Protein AF-A0A7J2H6C4-F1 (afdb_monomer_lite)

Structure (mmCIF, N/CA/C/O backbone):
data_AF-A0A7J2H6C4-F1
#
_entry.id   AF-A0A7J2H6C4-F1
#
loop_
_atom_site.group_PDB
_atom_site.id
_atom_site.type_symbol
_atom_site.label_atom_id
_atom_site.label_alt_id
_atom_site.label_comp_id
_atom_site.label_asym_id
_atom_site.label_entity_id
_atom_site.label_seq_id
_atom_site.pdbx_PDB_ins_code
_atom_site.Cartn_x
_atom_site.Cartn_y
_atom_site.Cartn_z
_atom_site.occupancy
_atom_site.B_iso_or_equiv
_atom_site.auth_seq_id
_atom_site.auth_comp_id
_atom_site.auth_asym_id
_atom_site.auth_atom_id
_atom_site.pdbx_PDB_model_num
ATOM 1 N N . MET A 1 1 ? 4.347 10.580 15.727 1.00 59.50 1 MET A N 1
ATOM 2 C CA . MET A 1 1 ? 4.873 9.201 15.824 1.00 59.50 1 MET A CA 1
ATOM 3 C C . MET A 1 1 ? 3.823 8.395 16.563 1.00 59.50 1 MET A C 1
ATOM 5 O O . MET A 1 1 ? 3.440 8.816 17.647 1.00 59.50 1 MET A O 1
ATOM 9 N N . HIS A 1 2 ? 3.269 7.371 15.923 1.00 69.50 2 HIS A N 1
ATOM 10 C CA . HIS A 1 2 ? 2.074 6.661 16.397 1.00 69.50 2 HIS A CA 1
ATOM 11 C C . HIS A 1 2 ? 2.423 5.278 16.965 1.00 69.50 2 HIS A C 1
ATOM 13 O O . HIS A 1 2 ? 1.803 4.856 17.931 1.00 69.50 2 HIS A O 1
ATOM 19 N N . ASP A 1 3 ? 3.459 4.618 16.439 1.00 81.50 3 ASP A N 1
ATOM 20 C CA . ASP A 1 3 ? 3.854 3.285 16.897 1.00 81.50 3 ASP A CA 1
ATOM 21 C C . ASP A 1 3 ? 4.639 3.340 18.202 1.00 81.50 3 ASP A C 1
ATOM 23 O O . ASP A 1 3 ? 5.552 4.158 18.372 1.00 81.50 3 ASP A O 1
ATOM 27 N N . ARG A 1 4 ? 4.303 2.419 19.099 1.00 84.50 4 ARG A N 1
ATOM 28 C CA . ARG A 1 4 ? 4.980 2.216 20.375 1.00 84.50 4 ARG A CA 1
ATOM 29 C C . ARG A 1 4 ? 5.605 0.831 20.384 1.00 84.50 4 ARG A C 1
ATOM 31 O O . ARG A 1 4 ? 5.025 -0.129 19.880 1.00 84.50 4 ARG A O 1
ATOM 38 N N . TRP A 1 5 ? 6.790 0.718 20.965 1.00 90.00 5 TRP A N 1
ATOM 39 C CA . TRP A 1 5 ? 7.467 -0.559 21.144 1.00 90.00 5 TRP A CA 1
ATOM 40 C C . TRP A 1 5 ? 7.672 -0.862 22.625 1.00 90.00 5 TRP A C 1
ATOM 42 O O . TRP A 1 5 ? 7.922 0.040 23.427 1.00 90.00 5 TRP A O 1
ATOM 52 N N . ILE A 1 6 ? 7.585 -2.145 22.972 1.00 89.62 6 ILE A N 1
ATOM 53 C CA . ILE A 1 6 ? 7.792 -2.674 24.320 1.00 89.62 6 ILE A CA 1
ATOM 54 C C . ILE A 1 6 ? 8.813 -3.807 24.230 1.00 89.62 6 ILE A C 1
ATOM 56 O O . ILE A 1 6 ? 8.619 -4.803 23.534 1.00 89.62 6 ILE A O 1
ATOM 60 N N . CYS A 1 7 ? 9.927 -3.675 24.944 1.00 93.12 7 CYS A N 1
ATOM 61 C CA . CYS A 1 7 ? 10.904 -4.744 25.061 1.00 93.12 7 CYS A CA 1
ATOM 62 C C . CYS A 1 7 ? 10.409 -5.788 26.061 1.00 93.12 7 CYS A C 1
ATOM 64 O O . CYS A 1 7 ? 10.346 -5.526 27.263 1.00 93.12 7 CYS A O 1
ATOM 66 N N . ARG A 1 8 ? 10.144 -7.006 25.584 1.00 93.31 8 ARG A N 1
ATOM 67 C CA . ARG A 1 8 ? 9.718 -8.121 26.441 1.00 93.31 8 ARG A CA 1
ATOM 68 C C . ARG A 1 8 ? 10.823 -8.604 27.387 1.00 93.31 8 ARG A C 1
ATOM 70 O O . ARG A 1 8 ? 10.520 -9.220 28.399 1.00 93.31 8 ARG A O 1
ATOM 77 N N . SER A 1 9 ? 12.091 -8.314 27.086 1.00 93.50 9 SER A N 1
ATOM 78 C CA . SER A 1 9 ? 13.234 -8.753 27.899 1.00 93.50 9 SER A CA 1
ATOM 79 C C . SER A 1 9 ? 13.500 -7.874 29.123 1.00 93.50 9 SER A C 1
ATOM 81 O O . SER A 1 9 ? 13.908 -8.389 30.156 1.00 93.50 9 SER A O 1
ATOM 83 N N . CYS A 1 10 ? 13.319 -6.553 29.020 1.00 93.94 10 CYS A N 1
ATOM 84 C CA . CYS A 1 10 ? 13.672 -5.622 30.104 1.00 93.94 10 CYS A CA 1
ATOM 85 C C . CYS A 1 10 ? 12.574 -4.609 30.458 1.00 93.94 10 CYS A C 1
ATOM 87 O O . CYS A 1 10 ? 12.809 -3.725 31.283 1.00 93.94 10 CYS A O 1
ATOM 89 N N . GLY A 1 11 ? 11.409 -4.691 29.809 1.00 91.56 11 GLY A N 1
ATOM 90 C CA . GLY A 1 11 ? 10.269 -3.802 30.038 1.00 91.56 11 GLY A CA 1
ATOM 91 C C . GLY A 1 11 ? 10.459 -2.370 29.535 1.00 91.56 11 GLY A C 1
ATOM 92 O O . GLY A 1 11 ? 9.622 -1.518 29.814 1.00 91.56 11 GLY A O 1
ATOM 93 N N . ALA A 1 12 ? 11.551 -2.066 28.821 1.00 91.94 12 ALA A N 1
ATOM 94 C CA . ALA A 1 12 ? 11.747 -0.743 28.233 1.00 91.94 12 ALA A CA 1
ATOM 95 C C . ALA A 1 12 ? 10.668 -0.442 27.189 1.00 91.94 12 ALA A C 1
ATOM 97 O O . ALA A 1 12 ? 10.285 -1.324 26.421 1.00 91.94 12 ALA A O 1
ATOM 98 N N . VAL A 1 13 ? 10.235 0.814 27.141 1.00 89.31 13 VAL A N 1
ATOM 99 C CA . VAL A 1 13 ? 9.196 1.291 26.230 1.00 89.31 13 VAL A CA 1
ATOM 100 C C . VAL A 1 13 ? 9.712 2.515 25.489 1.00 89.31 13 VAL A C 1
ATOM 102 O O . VAL A 1 13 ? 10.410 3.346 26.073 1.00 89.31 13 VAL A O 1
ATOM 105 N N . GLY A 1 14 ? 9.342 2.654 24.223 1.00 86.75 14 GLY A N 1
ATOM 106 C CA . GLY A 1 14 ? 9.614 3.860 23.455 1.00 86.75 14 GLY A CA 1
ATOM 107 C C . GLY A 1 14 ? 8.686 4.009 22.260 1.00 86.75 14 GLY A C 1
ATOM 108 O O . GLY A 1 14 ? 7.760 3.223 22.066 1.00 86.75 14 GLY A O 1
ATOM 109 N N . TRP A 1 15 ? 8.947 5.042 21.466 1.00 84.88 15 TRP A N 1
ATOM 110 C CA . TRP A 1 15 ? 8.179 5.363 20.266 1.00 84.88 15 TRP A CA 1
ATOM 111 C C . TRP A 1 15 ? 8.993 5.066 19.007 1.00 84.88 15 TRP A C 1
ATOM 113 O O . TRP A 1 15 ? 10.223 5.157 19.020 1.00 84.88 15 TRP A O 1
ATOM 123 N N . GLY A 1 16 ? 8.294 4.729 17.926 1.00 82.88 16 GLY A N 1
ATOM 124 C CA . GLY A 1 16 ? 8.872 4.461 16.614 1.00 82.88 16 GLY A CA 1
ATOM 125 C C . GLY A 1 16 ? 9.156 2.983 16.365 1.00 82.88 16 GLY A C 1
ATOM 126 O O . GLY A 1 16 ? 8.634 2.098 17.040 1.00 82.88 16 GLY A O 1
ATOM 127 N N . VAL A 1 17 ? 9.990 2.719 15.363 1.00 82.81 17 VAL A N 1
ATOM 128 C CA . VAL A 1 17 ? 10.337 1.363 14.932 1.00 82.81 17 VAL A CA 1
ATOM 129 C C . VAL A 1 17 ? 11.764 1.055 15.366 1.00 82.81 17 VAL A C 1
ATOM 131 O O . VAL A 1 17 ? 12.690 1.788 15.028 1.00 82.81 17 VAL A O 1
ATOM 134 N N . VAL A 1 18 ? 11.936 -0.037 16.111 1.00 87.88 18 VAL A N 1
ATOM 135 C CA . VAL A 1 18 ? 13.246 -0.564 16.512 1.00 87.88 18 VAL A CA 1
ATOM 136 C C . VAL A 1 18 ? 13.311 -2.064 16.236 1.00 87.88 18 VAL A C 1
ATOM 138 O O . VAL A 1 18 ? 12.321 -2.779 16.430 1.00 87.88 18 VAL A O 1
ATOM 141 N N . ASP A 1 19 ? 14.473 -2.539 15.790 1.00 89.38 19 ASP A N 1
ATOM 142 C CA . ASP A 1 19 ? 14.728 -3.971 15.571 1.00 89.38 19 ASP A CA 1
ATOM 143 C C . ASP A 1 19 ? 15.294 -4.651 16.823 1.00 89.38 19 ASP A C 1
ATOM 145 O O . ASP A 1 19 ? 15.078 -5.838 17.048 1.00 89.38 19 ASP A O 1
ATOM 149 N N . LYS A 1 20 ? 15.991 -3.885 17.672 1.00 93.56 20 LYS A N 1
ATOM 150 C CA . LYS A 1 20 ? 16.503 -4.327 18.973 1.00 93.56 20 LYS A CA 1
ATOM 151 C C . LYS A 1 20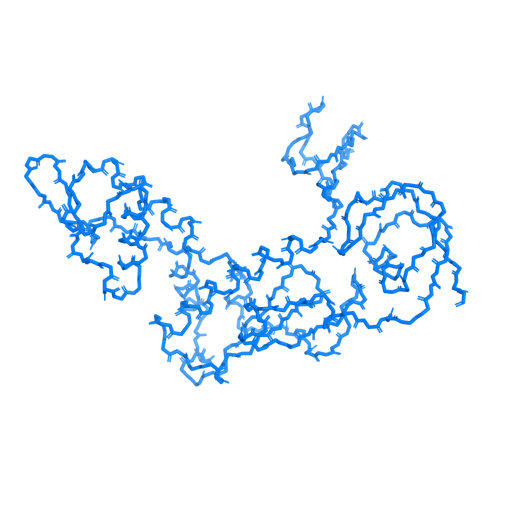 ? 16.242 -3.264 20.025 1.00 93.56 20 LYS A C 1
ATOM 153 O O . LYS A 1 20 ? 16.203 -2.074 19.721 1.00 93.56 20 LYS A O 1
ATOM 158 N N . CYS A 1 21 ? 16.104 -3.690 21.275 1.00 93.75 21 CYS A N 1
ATOM 159 C CA . CYS A 1 21 ? 15.898 -2.791 22.401 1.00 93.75 21 CYS A CA 1
ATOM 160 C C . CYS A 1 21 ? 17.119 -1.872 22.582 1.00 93.75 21 CYS A C 1
ATOM 162 O O . CYS A 1 21 ? 18.196 -2.382 22.900 1.00 93.75 21 CYS A O 1
ATOM 164 N N . PRO A 1 22 ? 16.974 -0.537 22.493 1.00 93.94 22 PRO A N 1
ATOM 165 C CA . PRO A 1 22 ? 18.089 0.393 22.695 1.00 93.94 22 PRO A CA 1
ATOM 166 C C . PRO A 1 22 ? 18.703 0.330 24.102 1.00 93.94 22 PRO A C 1
ATOM 168 O O . PRO A 1 22 ? 19.841 0.742 24.295 1.00 93.94 22 PRO A O 1
ATOM 171 N N . LYS A 1 23 ? 17.955 -0.182 25.091 1.00 94.69 23 LYS A N 1
ATOM 172 C CA . LYS A 1 23 ? 18.400 -0.286 26.489 1.00 94.69 23 LYS A CA 1
ATOM 173 C C . LYS A 1 23 ? 19.201 -1.559 26.777 1.00 94.69 23 LYS A C 1
ATOM 175 O O . LYS A 1 23 ? 20.160 -1.499 27.534 1.00 94.69 23 LYS A O 1
ATOM 180 N N . CYS A 1 24 ? 18.783 -2.712 26.248 1.00 95.06 24 CYS A N 1
ATOM 181 C CA . CYS A 1 24 ? 19.363 -4.011 26.627 1.00 95.06 24 CYS A CA 1
ATOM 182 C C . CYS A 1 24 ? 19.810 -4.887 25.448 1.00 95.06 24 CYS A C 1
ATOM 184 O O . CYS A 1 24 ? 20.255 -6.007 25.670 1.00 95.06 24 CYS A O 1
ATOM 186 N N . GLY A 1 25 ? 19.633 -4.437 24.203 1.00 94.00 25 GLY A N 1
ATOM 187 C CA . GLY A 1 25 ? 19.988 -5.194 22.998 1.00 94.00 25 GLY A CA 1
ATOM 188 C C . GLY A 1 25 ? 19.085 -6.392 22.678 1.00 94.00 25 GLY A C 1
ATOM 189 O O . GLY A 1 25 ? 19.333 -7.080 21.693 1.00 94.00 25 GLY A O 1
ATOM 190 N N . GLY A 1 26 ? 18.042 -6.644 23.477 1.00 92.25 26 GLY A N 1
ATOM 191 C CA . GLY A 1 26 ? 17.113 -7.757 23.266 1.00 92.25 26 GLY A CA 1
ATOM 192 C C . GLY A 1 26 ? 16.301 -7.612 21.976 1.00 92.25 26 GLY A C 1
ATOM 193 O O . GLY A 1 26 ? 15.891 -6.508 21.620 1.00 92.25 26 GLY A O 1
ATOM 194 N N . GLU A 1 27 ? 16.051 -8.733 21.302 1.00 93.56 27 GLU A N 1
ATOM 195 C CA . GLU A 1 27 ? 15.367 -8.793 19.996 1.00 93.56 27 GLU A CA 1
ATOM 196 C C . GLU A 1 27 ? 13.850 -9.013 20.121 1.00 93.56 27 GLU A C 1
ATOM 198 O O . GLU A 1 27 ? 13.102 -8.816 19.168 1.00 93.56 27 GLU A O 1
ATOM 203 N N . SER A 1 28 ? 13.369 -9.386 21.313 1.00 93.25 28 SER A N 1
ATOM 204 C CA . SER A 1 28 ? 11.939 -9.575 21.576 1.00 93.25 28 SER A CA 1
ATOM 205 C C . SER A 1 28 ? 11.254 -8.226 21.813 1.00 93.25 28 SER A C 1
ATOM 207 O O . SER A 1 28 ? 11.156 -7.736 22.946 1.00 93.25 28 SER A O 1
ATOM 209 N N . ILE A 1 29 ? 10.835 -7.604 20.710 1.00 91.94 29 ILE A N 1
ATOM 210 C CA . ILE A 1 29 ? 10.119 -6.329 20.676 1.00 91.94 29 ILE A CA 1
ATOM 211 C C . ILE A 1 29 ? 8.655 -6.569 20.309 1.00 91.94 29 ILE A C 1
ATOM 213 O O . ILE A 1 29 ? 8.335 -6.984 19.197 1.00 91.94 29 ILE A O 1
ATOM 217 N N . GLU A 1 30 ? 7.759 -6.260 21.238 1.00 88.31 30 GLU A N 1
ATOM 218 C CA . GLU A 1 30 ? 6.339 -6.094 20.948 1.00 88.31 30 GLU A CA 1
ATOM 219 C C . GLU A 1 30 ? 6.090 -4.702 20.361 1.00 88.31 30 GLU A C 1
ATOM 221 O O . GLU A 1 30 ? 6.707 -3.725 20.788 1.00 88.31 30 GLU A O 1
ATOM 226 N N . ARG A 1 31 ? 5.193 -4.612 19.374 1.00 85.25 31 ARG A N 1
ATOM 227 C CA . ARG A 1 31 ? 4.823 -3.359 18.710 1.00 85.25 31 ARG A CA 1
ATOM 228 C C . ARG A 1 31 ? 3.321 -3.135 18.827 1.00 85.25 31 ARG A C 1
ATOM 230 O O . ARG A 1 31 ? 2.538 -3.962 18.365 1.00 85.25 31 ARG A O 1
ATOM 237 N N . GLU A 1 32 ? 2.942 -1.995 19.382 1.00 82.56 32 GLU A N 1
ATOM 238 C CA . GLU A 1 32 ? 1.585 -1.462 19.313 1.00 82.56 32 GLU A CA 1
ATOM 239 C C . GLU A 1 32 ? 1.520 -0.536 18.098 1.00 82.56 32 GLU A C 1
ATOM 241 O O . GLU A 1 32 ? 2.180 0.508 18.060 1.00 82.56 32 GLU A O 1
ATOM 246 N N . VAL A 1 33 ? 0.771 -0.958 17.078 1.00 83.31 33 VAL A N 1
ATOM 247 C CA . VAL A 1 33 ? 0.676 -0.242 15.803 1.00 83.31 33 VAL A CA 1
ATOM 248 C C . VAL A 1 33 ? -0.611 0.561 15.765 1.00 83.31 33 VAL A C 1
ATOM 250 O O . VAL A 1 33 ? -1.709 0.019 15.909 1.00 83.31 33 VAL A O 1
ATOM 253 N N . TRP A 1 34 ? -0.462 1.850 15.501 1.00 88.94 34 TRP A N 1
ATOM 254 C CA . TRP A 1 34 ? -1.562 2.801 15.434 1.00 88.94 34 TRP A CA 1
ATOM 255 C C . TRP A 1 34 ? -1.594 3.430 14.050 1.00 88.94 34 TRP A C 1
ATOM 257 O O . TRP A 1 34 ? -0.557 3.780 13.500 1.00 88.94 34 TRP A O 1
ATOM 267 N N . VAL A 1 35 ? -2.778 3.546 13.457 1.00 89.31 35 VAL A N 1
ATOM 268 C CA . VAL A 1 35 ? -2.931 4.128 12.121 1.00 89.31 35 VAL A CA 1
ATOM 269 C C . VAL A 1 35 ? -3.370 5.567 12.279 1.00 89.31 35 VAL A C 1
ATOM 271 O O . VAL A 1 35 ? -4.325 5.819 13.007 1.00 89.31 35 VAL A O 1
ATOM 274 N N . CYS A 1 36 ? -2.708 6.492 11.592 1.00 90.56 36 CYS A N 1
ATOM 275 C CA . CYS A 1 36 ? -3.198 7.854 11.409 1.00 90.56 36 CYS A CA 1
ATOM 276 C C . CYS A 1 36 ? -3.434 8.160 9.927 1.00 90.56 36 CYS A C 1
ATOM 278 O O . CYS A 1 36 ? -3.044 7.390 9.046 1.00 90.56 36 CYS A O 1
ATOM 280 N N . GLU A 1 37 ? -4.039 9.310 9.654 1.00 88.75 37 GLU A N 1
ATOM 281 C CA . GLU A 1 37 ? -4.296 9.801 8.301 1.00 88.75 37 GLU A CA 1
ATOM 282 C C . GLU A 1 37 ? -3.034 9.810 7.422 1.00 88.75 37 GLU A C 1
ATOM 284 O O . GLU A 1 37 ? -3.062 9.347 6.285 1.00 88.75 37 GLU A O 1
ATOM 289 N N . THR A 1 38 ? -1.884 10.226 7.965 1.00 89.06 38 THR A N 1
ATOM 290 C CA . THR A 1 38 ? -0.612 10.205 7.227 1.00 89.06 38 THR A CA 1
ATOM 291 C C . THR A 1 38 ? -0.234 8.794 6.769 1.00 89.06 38 THR A C 1
ATOM 293 O O . THR A 1 38 ? 0.226 8.623 5.645 1.00 89.06 38 THR A O 1
ATOM 296 N N . CYS A 1 39 ? -0.450 7.768 7.600 1.00 89.88 39 CYS A N 1
ATOM 297 C CA . CYS A 1 39 ? -0.181 6.377 7.222 1.00 89.88 39 CYS A CA 1
ATOM 298 C C . CYS A 1 39 ? -1.087 5.920 6.077 1.00 89.88 39 CYS A C 1
ATOM 300 O O . CYS A 1 39 ? -0.633 5.232 5.165 1.00 89.88 39 CYS A O 1
ATOM 302 N N . ILE A 1 40 ? -2.367 6.299 6.134 1.00 91.94 40 ILE A N 1
ATOM 303 C CA . ILE A 1 40 ? -3.350 5.965 5.101 1.00 91.94 40 ILE A CA 1
ATOM 304 C C . ILE A 1 40 ? -2.970 6.639 3.785 1.00 91.94 40 ILE A C 1
ATOM 306 O O . ILE A 1 40 ? -2.993 5.977 2.752 1.00 91.94 40 ILE A O 1
ATOM 310 N N . ASN A 1 41 ? -2.535 7.900 3.828 1.00 90.94 41 ASN A N 1
ATOM 311 C CA . ASN A 1 41 ? -2.070 8.627 2.648 1.00 90.94 41 ASN A CA 1
ATOM 312 C C . ASN A 1 41 ? -0.816 7.989 2.037 1.00 90.94 41 ASN A C 1
ATOM 314 O O . ASN A 1 41 ? -0.769 7.800 0.830 1.00 90.94 41 ASN A O 1
ATOM 318 N N . VAL A 1 42 ? 0.147 7.540 2.849 1.00 92.00 42 VAL A N 1
ATOM 319 C CA . VAL A 1 42 ? 1.307 6.791 2.331 1.00 92.00 42 VAL A CA 1
ATOM 320 C C . VAL A 1 42 ? 0.870 5.493 1.640 1.00 92.00 42 VAL A C 1
ATOM 322 O O . VAL A 1 42 ? 1.330 5.196 0.542 1.00 92.00 42 VAL A O 1
ATOM 325 N N . ALA A 1 43 ? -0.047 4.723 2.238 1.00 94.00 43 ALA A N 1
ATOM 326 C CA . ALA A 1 43 ? -0.556 3.497 1.617 1.00 94.00 43 ALA A CA 1
ATOM 327 C C . ALA A 1 43 ? -1.361 3.772 0.333 1.00 94.00 43 ALA A C 1
ATOM 329 O O . ALA A 1 43 ? -1.327 2.982 -0.611 1.00 94.00 43 ALA A O 1
ATOM 330 N N . ARG A 1 44 ? -2.080 4.894 0.291 1.00 94.81 44 ARG A N 1
ATOM 331 C CA . ARG A 1 44 ? -2.825 5.370 -0.877 1.00 94.81 44 ARG A CA 1
ATOM 332 C C . ARG A 1 44 ? -1.876 5.745 -2.011 1.00 94.81 44 ARG A C 1
ATOM 334 O O . ARG A 1 44 ? -2.102 5.320 -3.135 1.00 94.81 44 ARG A O 1
ATOM 341 N N . ASP A 1 45 ? -0.791 6.454 -1.714 1.00 93.88 45 ASP A N 1
ATOM 342 C CA . ASP A 1 45 ? 0.210 6.839 -2.712 1.00 93.88 45 ASP A CA 1
ATOM 343 C C . ASP A 1 45 ? 0.912 5.600 -3.304 1.00 93.88 45 ASP A C 1
ATOM 345 O O . ASP A 1 45 ? 1.118 5.522 -4.513 1.00 93.88 45 ASP A O 1
ATOM 349 N N . GLU A 1 46 ? 1.204 4.578 -2.491 1.00 95.75 46 GLU A N 1
ATOM 350 C CA . GLU A 1 46 ? 1.690 3.278 -2.991 1.00 95.75 46 GLU A CA 1
ATOM 351 C C . GLU A 1 46 ? 0.646 2.542 -3.846 1.00 95.75 46 GLU A C 1
ATOM 353 O O . GLU A 1 46 ? 0.989 1.889 -4.832 1.00 95.75 46 GLU A O 1
ATOM 358 N N . THR A 1 47 ? -0.639 2.683 -3.513 1.00 97.00 47 THR A N 1
ATOM 359 C CA . THR A 1 47 ? -1.737 2.125 -4.315 1.00 97.00 47 THR A CA 1
ATOM 360 C C . THR A 1 47 ? -1.828 2.817 -5.674 1.00 97.00 47 THR A C 1
ATOM 362 O O . THR A 1 47 ? -1.962 2.135 -6.6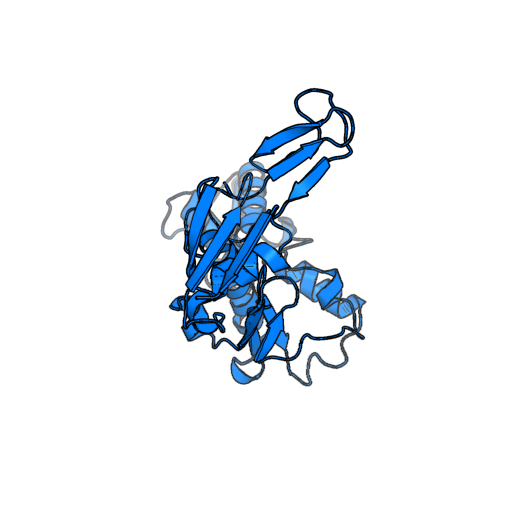83 1.00 97.00 47 THR A O 1
ATOM 365 N N . LEU A 1 48 ? -1.688 4.145 -5.728 1.00 95.81 48 LEU A N 1
ATOM 366 C CA . LEU A 1 48 ? -1.663 4.905 -6.982 1.00 95.81 48 LEU A CA 1
ATOM 367 C C . LEU A 1 48 ? -0.492 4.485 -7.881 1.00 95.81 48 LEU A C 1
ATOM 369 O O . LEU A 1 48 ? -0.690 4.304 -9.079 1.00 95.81 48 LEU A O 1
ATOM 373 N N . LYS A 1 49 ? 0.699 4.238 -7.316 1.00 95.62 49 LYS A N 1
ATOM 374 C CA . LYS A 1 49 ? 1.827 3.677 -8.084 1.00 95.62 49 LYS A CA 1
ATOM 375 C C . LYS A 1 49 ? 1.491 2.314 -8.678 1.00 95.62 49 LYS A C 1
ATOM 377 O O . LYS A 1 49 ? 1.791 2.069 -9.839 1.00 95.62 49 LYS A O 1
ATOM 382 N N . LEU A 1 50 ? 0.881 1.422 -7.893 1.00 97.88 50 LEU A N 1
ATOM 383 C CA . LEU A 1 50 ? 0.471 0.109 -8.389 1.00 97.88 50 LEU A CA 1
ATOM 384 C C . LEU A 1 50 ? -0.538 0.235 -9.538 1.00 97.88 50 LEU A C 1
ATOM 386 O O . LEU A 1 50 ? -0.389 -0.450 -10.545 1.00 97.88 50 LEU A O 1
ATOM 390 N N . LEU A 1 51 ? -1.538 1.105 -9.399 1.00 97.06 51 LEU A N 1
ATOM 391 C CA . LEU A 1 51 ? -2.546 1.332 -10.437 1.00 97.06 51 LEU A CA 1
ATOM 392 C C . LEU A 1 51 ? -1.914 1.871 -11.725 1.00 97.06 51 LEU A C 1
ATOM 394 O O . LEU A 1 51 ? -2.239 1.382 -12.799 1.00 97.06 51 LEU A O 1
ATOM 398 N N . ASP A 1 52 ? -0.933 2.769 -11.611 1.00 95.75 52 ASP A N 1
ATOM 399 C CA . ASP A 1 52 ? -0.159 3.268 -12.750 1.00 95.75 52 ASP A CA 1
ATOM 400 C C . ASP A 1 52 ? 0.589 2.146 -13.497 1.00 95.75 52 ASP A C 1
ATOM 402 O O . ASP A 1 52 ? 0.618 2.155 -14.725 1.00 95.75 52 ASP A O 1
ATOM 406 N N . PHE A 1 53 ? 1.144 1.145 -12.795 1.00 97.69 53 PHE A N 1
ATOM 407 C CA . PHE A 1 53 ? 1.690 -0.056 -13.446 1.00 97.69 53 PHE A CA 1
ATOM 408 C C . PHE A 1 53 ? 0.599 -0.866 -14.156 1.00 97.69 53 PHE A C 1
ATOM 410 O O . PHE A 1 53 ? 0.764 -1.228 -15.320 1.00 97.69 53 PHE A O 1
ATOM 417 N N . LEU A 1 54 ? -0.496 -1.179 -13.457 1.00 97.00 54 LEU A N 1
ATOM 418 C CA . LEU A 1 54 ? -1.581 -2.018 -13.979 1.00 97.00 54 LEU A CA 1
ATOM 419 C C . LEU A 1 54 ? -2.218 -1.418 -15.241 1.00 97.00 54 LEU A C 1
ATOM 421 O O . LEU A 1 54 ? -2.473 -2.145 -16.197 1.00 97.00 54 LEU A O 1
ATOM 425 N N . GLU A 1 55 ? -2.394 -0.101 -15.275 1.00 95.19 55 GLU A N 1
ATOM 426 C CA . GLU A 1 55 ? -2.964 0.603 -16.421 1.00 95.19 55 GLU A CA 1
ATOM 427 C C . GLU A 1 55 ? -1.946 0.777 -17.559 1.00 95.19 55 GLU A C 1
ATOM 429 O O . GLU A 1 55 ? -2.186 0.333 -18.681 1.00 95.19 55 GLU A O 1
ATOM 434 N N . HIS A 1 56 ? -0.779 1.373 -17.296 1.00 94.81 56 HIS A N 1
ATOM 435 C CA . HIS A 1 56 ? 0.130 1.793 -18.371 1.00 94.81 56 HIS A CA 1
ATOM 436 C C . HIS A 1 56 ? 1.084 0.700 -18.859 1.00 94.81 56 HIS A C 1
ATOM 438 O O . HIS A 1 56 ? 1.482 0.720 -20.026 1.00 94.81 56 HIS A O 1
ATOM 444 N N . ASP A 1 57 ? 1.459 -0.242 -17.990 1.00 96.69 57 ASP A N 1
ATOM 445 C CA . ASP A 1 57 ? 2.423 -1.291 -18.333 1.00 96.69 57 ASP A CA 1
ATOM 446 C C . ASP A 1 57 ? 1.714 -2.610 -18.680 1.00 96.69 57 ASP A C 1
ATOM 448 O O . ASP A 1 57 ? 2.159 -3.323 -19.582 1.00 96.69 57 ASP A O 1
ATOM 452 N N . PHE A 1 58 ? 0.601 -2.922 -18.004 1.00 96.00 58 PHE A N 1
ATOM 453 C CA . PHE A 1 58 ? -0.184 -4.139 -18.254 1.00 96.00 58 PHE A CA 1
ATOM 454 C C . PHE A 1 58 ? -1.425 -3.914 -19.128 1.00 96.00 58 PHE A C 1
ATOM 456 O O . PHE A 1 58 ? -1.985 -4.892 -19.622 1.00 96.00 58 PHE A O 1
ATOM 463 N N . GLY A 1 59 ? -1.823 -2.661 -19.374 1.00 95.12 59 GLY A N 1
ATOM 464 C CA . GLY A 1 59 ? -2.931 -2.332 -20.272 1.00 95.12 59 GLY A CA 1
ATOM 465 C C . GLY A 1 59 ? -4.314 -2.680 -19.721 1.00 95.12 59 GLY A C 1
ATOM 466 O O . GLY A 1 59 ? -5.240 -2.829 -20.515 1.00 95.12 59 GLY A O 1
ATOM 467 N N . LEU A 1 60 ? -4.449 -2.842 -18.401 1.00 95.62 60 LEU A N 1
ATOM 468 C CA . LEU A 1 60 ? -5.730 -3.126 -17.753 1.00 95.62 60 LEU A CA 1
ATOM 469 C C . LEU A 1 60 ? -6.583 -1.862 -17.716 1.00 95.62 60 LEU A C 1
ATOM 471 O O . LEU A 1 60 ? -6.086 -0.779 -17.393 1.00 95.62 60 LEU A O 1
ATOM 475 N N . SER A 1 61 ? -7.869 -1.991 -18.023 1.00 94.38 61 SER A N 1
ATOM 476 C CA . SER A 1 61 ? -8.772 -0.848 -18.002 1.00 94.38 61 SER A CA 1
ATOM 477 C C . SER A 1 61 ? -9.253 -0.539 -16.576 1.00 94.38 61 SER A C 1
ATOM 479 O O . SER A 1 61 ? -9.326 -1.429 -15.726 1.00 94.38 61 SER A O 1
ATOM 481 N N . PRO A 1 62 ? -9.630 0.718 -16.270 1.00 92.00 62 PRO A N 1
ATOM 482 C CA . PRO A 1 62 ? -10.110 1.080 -14.935 1.00 92.00 62 PRO A CA 1
ATOM 483 C C . PRO A 1 62 ? -11.340 0.295 -14.450 1.00 92.00 62 PRO A C 1
ATOM 485 O O . PRO A 1 62 ? -11.562 0.210 -13.244 1.00 92.00 62 PRO A O 1
ATOM 488 N N . ASP A 1 63 ? -12.154 -0.258 -15.353 1.00 93.94 63 ASP A N 1
ATOM 489 C CA . ASP A 1 63 ? -13.309 -1.100 -15.020 1.00 93.94 63 ASP A CA 1
ATOM 490 C C . ASP A 1 63 ? -12.934 -2.529 -14.599 1.00 93.94 63 ASP A C 1
ATOM 492 O O . ASP A 1 63 ? -13.697 -3.142 -13.857 1.00 93.94 63 ASP A O 1
ATOM 496 N N . GLU A 1 64 ? -11.744 -3.013 -14.967 1.00 95.38 64 GLU A N 1
ATOM 497 C CA . GLU A 1 64 ? -11.184 -4.284 -14.480 1.00 95.38 64 GLU A CA 1
ATOM 498 C C . GLU A 1 64 ? -10.542 -4.138 -13.085 1.00 95.38 64 GLU A C 1
ATOM 500 O O . GLU A 1 64 ? -10.132 -5.130 -12.475 1.00 95.38 64 GLU A O 1
ATOM 505 N N . LEU A 1 65 ? -10.415 -2.908 -12.567 1.00 96.06 65 LEU A N 1
ATOM 506 C CA . LEU A 1 65 ? -9.707 -2.593 -11.326 1.00 96.06 65 LEU A CA 1
ATOM 507 C C . LEU A 1 65 ? -10.676 -2.237 -10.192 1.00 96.06 65 LEU A C 1
ATOM 509 O O . LEU A 1 65 ? -11.268 -1.158 -10.140 1.00 96.06 65 LEU A O 1
ATOM 513 N N . HIS A 1 66 ? -10.766 -3.114 -9.194 1.00 96.31 66 HIS A N 1
ATOM 514 C CA . HIS A 1 66 ? -11.581 -2.892 -8.002 1.00 96.31 66 HIS A CA 1
ATOM 515 C C . HIS A 1 66 ? -10.716 -2.535 -6.800 1.00 96.31 66 HIS A C 1
ATOM 517 O O . HIS A 1 66 ? -10.008 -3.379 -6.242 1.00 96.31 66 HIS A O 1
ATOM 523 N N . ILE A 1 67 ? -10.806 -1.279 -6.360 1.00 96.94 67 ILE A N 1
ATOM 524 C CA . ILE A 1 67 ? -9.989 -0.766 -5.263 1.00 96.94 67 ILE A CA 1
ATOM 525 C C . ILE A 1 67 ? -10.826 -0.665 -3.993 1.00 96.94 67 ILE A C 1
ATOM 527 O O . ILE A 1 67 ? -11.962 -0.189 -3.995 1.00 96.94 67 ILE A O 1
ATOM 531 N N . THR A 1 68 ? -10.261 -1.101 -2.873 1.00 96.75 68 THR A N 1
ATOM 532 C CA . THR A 1 68 ? -10.900 -0.994 -1.560 1.00 96.75 68 THR A CA 1
ATOM 533 C C . THR A 1 68 ? -9.900 -0.519 -0.521 1.00 96.75 68 THR A C 1
ATOM 535 O O . THR A 1 68 ? -8.794 -1.045 -0.431 1.00 96.75 68 THR A O 1
ATOM 538 N N . PHE A 1 69 ? -10.287 0.435 0.323 1.00 96.69 69 PHE A N 1
ATOM 539 C CA . PHE A 1 69 ? -9.617 0.599 1.604 1.00 96.69 69 PHE A CA 1
ATOM 540 C C . PHE A 1 69 ? -9.947 -0.622 2.466 1.00 96.69 69 PHE A C 1
ATOM 542 O O . PHE A 1 69 ? -11.112 -0.955 2.679 1.00 96.69 69 PHE A O 1
ATOM 549 N N . SER A 1 70 ? -8.921 -1.291 2.991 1.00 95.56 70 SER A N 1
ATOM 550 C CA . SER A 1 70 ? -9.048 -2.545 3.754 1.00 95.56 70 SER A CA 1
ATOM 551 C C . SER A 1 70 ? -9.842 -2.414 5.060 1.00 95.56 70 SER A C 1
ATOM 553 O O . SER A 1 70 ? -10.128 -3.423 5.710 1.00 95.56 70 SER A O 1
ATOM 555 N N . GLY A 1 71 ? -10.154 -1.182 5.471 1.00 93.06 71 GLY A N 1
ATOM 556 C CA . GLY A 1 71 ? -10.735 -0.851 6.765 1.00 93.06 71 GLY A CA 1
ATOM 557 C C . GLY A 1 71 ? -9.693 -0.751 7.878 1.00 93.06 71 GLY A C 1
ATOM 558 O O . GLY A 1 71 ? -10.069 -0.644 9.036 1.00 93.06 71 GLY A O 1
ATOM 559 N N . HIS A 1 72 ? -8.389 -0.811 7.590 1.00 92.50 72 HIS A N 1
ATOM 560 C CA . HIS A 1 72 ? -7.367 -0.671 8.630 1.00 92.50 72 HIS A CA 1
ATOM 561 C C . HIS A 1 72 ? -6.086 0.010 8.139 1.00 92.50 72 HIS A C 1
ATOM 563 O O . HIS A 1 72 ? -5.929 1.204 8.349 1.00 92.50 72 HIS A O 1
ATOM 569 N N . ARG A 1 73 ? -5.159 -0.724 7.508 1.00 89.81 73 ARG A N 1
ATOM 570 C CA . ARG A 1 73 ? -3.762 -0.270 7.308 1.00 89.81 73 ARG A CA 1
ATOM 571 C C . ARG A 1 73 ? -3.347 -0.040 5.859 1.00 89.81 73 ARG A C 1
ATOM 573 O O . ARG A 1 73 ? -2.186 0.251 5.606 1.00 89.81 73 ARG A O 1
ATOM 580 N N . GLY A 1 74 ? -4.258 -0.196 4.913 1.00 94.12 74 GLY A N 1
ATOM 581 C CA . GLY A 1 74 ? -3.923 -0.039 3.504 1.00 94.12 74 GLY A CA 1
ATOM 582 C C . GLY A 1 74 ? -5.086 -0.379 2.598 1.00 94.12 74 GLY A C 1
ATOM 583 O O . GLY A 1 74 ? -6.239 -0.377 3.038 1.00 94.12 74 GLY A O 1
ATOM 584 N N . PHE A 1 75 ? -4.768 -0.699 1.354 1.00 97.00 75 PHE A N 1
ATOM 585 C CA . PHE A 1 75 ? -5.739 -0.925 0.296 1.00 97.00 75 PHE A CA 1
ATOM 586 C C . PHE A 1 75 ? -5.577 -2.320 -0.297 1.00 97.00 75 PHE A C 1
ATOM 588 O O . PHE A 1 75 ? -4.514 -2.932 -0.194 1.00 97.00 75 PHE A O 1
ATOM 595 N N . HIS A 1 76 ? -6.640 -2.814 -0.916 1.00 97.31 76 HIS A N 1
ATOM 596 C CA . HIS A 1 76 ? -6.579 -3.951 -1.819 1.00 97.31 76 HIS A CA 1
ATOM 597 C C . HIS A 1 76 ? -6.969 -3.481 -3.215 1.00 97.31 76 HIS A C 1
ATOM 599 O O . HIS A 1 76 ? -7.932 -2.726 -3.364 1.00 97.31 76 HIS A O 1
ATOM 605 N N . VAL A 1 77 ? -6.233 -3.961 -4.212 1.00 97.56 77 VAL A N 1
ATOM 606 C CA . VAL A 1 77 ? -6.566 -3.825 -5.629 1.00 97.56 77 VAL A CA 1
ATOM 607 C C . VAL A 1 77 ? -6.844 -5.230 -6.140 1.00 97.56 77 VAL A C 1
ATOM 609 O O . VAL A 1 77 ? -5.961 -6.086 -6.090 1.00 97.56 77 VAL A O 1
ATOM 612 N N . HIS A 1 78 ? -8.073 -5.486 -6.571 1.00 96.31 78 HIS A N 1
ATOM 613 C CA . HIS A 1 78 ? -8.421 -6.716 -7.273 1.00 96.31 78 HIS A CA 1
ATOM 614 C C . HIS A 1 78 ? -8.514 -6.426 -8.762 1.00 96.31 78 HIS A C 1
ATOM 616 O O . HIS A 1 78 ? -9.038 -5.387 -9.156 1.00 96.31 78 HIS A O 1
ATOM 622 N N . VAL A 1 79 ? -7.996 -7.356 -9.557 1.00 96.25 79 VAL A N 1
ATOM 623 C CA . VAL A 1 79 ? -8.050 -7.303 -11.014 1.00 96.25 79 VAL A CA 1
ATOM 624 C C . VAL A 1 79 ? -9.014 -8.385 -11.479 1.00 96.25 79 VAL A C 1
ATOM 626 O O . VAL A 1 79 ? -8.765 -9.568 -11.240 1.00 96.25 79 VAL A O 1
ATOM 629 N N . GLU A 1 80 ? -10.100 -7.980 -12.122 1.00 93.94 80 GLU A N 1
ATOM 630 C CA . GLU A 1 80 ? -11.087 -8.866 -12.737 1.00 93.94 80 GLU A CA 1
ATOM 631 C C . GLU A 1 80 ? -10.911 -8.822 -14.256 1.00 93.94 80 GLU A C 1
ATOM 633 O O . GLU A 1 80 ? -11.574 -8.068 -14.955 1.00 93.94 80 GLU A O 1
ATOM 638 N N . SER A 1 81 ? -9.976 -9.631 -14.760 1.00 94.44 81 SER A N 1
ATOM 639 C CA . SER A 1 81 ? -9.678 -9.738 -16.191 1.00 94.44 81 SER A CA 1
ATOM 640 C C . SER A 1 81 ? -9.428 -11.191 -16.577 1.00 94.44 81 SER A C 1
ATOM 642 O O . SER A 1 81 ? -8.648 -11.885 -15.917 1.00 94.44 81 SER A O 1
ATOM 644 N N . GLU A 1 82 ? -10.037 -11.662 -17.669 1.00 91.94 82 GLU A N 1
ATOM 645 C CA . GLU A 1 82 ? -9.821 -13.025 -18.185 1.00 91.94 82 GLU A CA 1
ATOM 646 C C . GLU A 1 82 ? -8.334 -13.312 -18.448 1.00 91.94 82 GLU A C 1
ATOM 648 O O . GLU A 1 82 ? -7.874 -14.439 -18.261 1.00 91.94 82 GLU A O 1
ATOM 653 N N . ALA A 1 83 ? -7.555 -12.278 -18.790 1.00 90.31 83 ALA A N 1
ATOM 654 C CA . ALA A 1 83 ? -6.121 -12.381 -19.039 1.00 90.31 83 ALA A CA 1
ATOM 655 C C . ALA A 1 83 ? -5.305 -12.809 -17.804 1.00 90.31 83 ALA A C 1
ATOM 657 O O . ALA A 1 83 ? -4.201 -13.335 -17.957 1.00 90.31 83 ALA A O 1
ATOM 658 N N . VAL A 1 84 ? -5.818 -12.587 -16.584 1.00 91.44 84 VAL A N 1
ATOM 659 C CA . VAL A 1 84 ? -5.065 -12.814 -15.335 1.00 91.44 84 VAL A CA 1
ATOM 660 C C . VAL A 1 84 ? -5.648 -13.899 -14.425 1.00 91.44 84 VAL A C 1
ATOM 662 O O . VAL A 1 84 ? -4.982 -14.317 -13.472 1.00 91.44 84 VAL A O 1
ATOM 665 N N . VAL A 1 85 ? -6.870 -14.373 -14.693 1.00 89.88 85 VAL A N 1
ATOM 666 C CA . VAL A 1 85 ? -7.578 -15.359 -13.850 1.00 89.88 85 VAL A CA 1
ATOM 667 C C . VAL A 1 85 ? -6.775 -16.657 -13.715 1.00 89.88 85 VAL A C 1
ATOM 669 O O . VAL A 1 85 ? -6.516 -17.108 -12.599 1.00 89.88 85 VAL A O 1
ATOM 672 N N . GLU A 1 86 ? -6.281 -17.194 -14.831 1.00 93.38 86 GLU A N 1
ATOM 673 C CA . GLU A 1 86 ? -5.591 -18.494 -14.893 1.00 93.38 86 GLU A CA 1
ATOM 674 C C . GLU A 1 86 ? -4.084 -18.425 -14.587 1.00 93.38 86 GLU A C 1
ATOM 676 O O . GLU A 1 86 ? -3.363 -19.419 -14.711 1.00 93.38 86 GLU A O 1
ATOM 681 N N . LEU A 1 87 ? -3.563 -17.260 -14.182 1.00 96.44 87 LEU A N 1
ATOM 682 C CA . LEU A 1 87 ? -2.136 -17.126 -13.891 1.00 96.44 87 LEU A CA 1
ATOM 683 C C . LEU A 1 87 ? -1.715 -18.014 -12.717 1.00 96.44 87 LEU A C 1
ATOM 685 O O . LEU A 1 87 ? -2.300 -17.978 -11.628 1.00 96.44 87 LEU A O 1
ATOM 689 N N . SER A 1 88 ? -0.632 -18.762 -12.935 1.00 97.44 88 SER A N 1
ATOM 690 C CA . SER A 1 88 ? 0.011 -19.585 -11.915 1.00 97.44 88 SER A CA 1
ATOM 691 C C . SER A 1 88 ? 0.670 -18.731 -10.827 1.00 97.44 88 SER A C 1
ATOM 693 O O . SER A 1 88 ? 0.881 -17.527 -10.983 1.00 97.44 88 SER A O 1
ATOM 695 N N . GLN A 1 89 ? 1.049 -19.372 -9.719 1.00 97.94 89 GLN A N 1
ATOM 696 C CA . GLN A 1 89 ? 1.794 -18.714 -8.641 1.00 97.94 89 GLN A CA 1
ATOM 697 C C . GLN A 1 89 ? 3.109 -18.092 -9.136 1.00 97.94 89 GLN A C 1
ATOM 699 O O . GLN A 1 89 ? 3.451 -16.985 -8.725 1.00 97.94 89 GLN A O 1
ATOM 704 N N . ASP A 1 90 ? 3.819 -18.775 -10.038 1.00 98.06 90 ASP A N 1
ATOM 705 C CA . ASP A 1 90 ? 5.076 -18.275 -10.599 1.00 98.06 90 ASP A CA 1
ATOM 706 C C . ASP A 1 90 ? 4.835 -17.075 -11.520 1.00 98.06 90 ASP A C 1
ATOM 708 O O . ASP A 1 90 ? 5.505 -16.059 -11.377 1.00 98.06 90 ASP A O 1
ATOM 712 N N . ALA A 1 91 ? 3.812 -17.116 -12.381 1.00 97.81 91 ALA A N 1
ATOM 713 C CA . ALA A 1 91 ? 3.471 -15.967 -13.221 1.00 97.81 91 ALA A CA 1
ATOM 714 C C . ALA A 1 91 ? 3.055 -14.740 -12.385 1.00 97.81 91 ALA A C 1
ATOM 716 O O . ALA A 1 91 ? 3.454 -13.614 -12.676 1.00 97.81 91 ALA A O 1
ATOM 717 N N . ARG A 1 92 ? 2.307 -14.951 -11.293 1.00 97.94 92 ARG A N 1
ATOM 718 C CA . ARG A 1 92 ? 1.951 -13.891 -10.333 1.00 97.94 92 ARG A CA 1
ATOM 719 C C . ARG A 1 92 ? 3.179 -13.337 -9.607 1.00 97.94 92 ARG A C 1
ATOM 721 O O . ARG A 1 92 ? 3.223 -12.139 -9.333 1.00 97.94 92 ARG A O 1
ATOM 728 N N . ARG A 1 93 ? 4.186 -14.172 -9.323 1.00 98.06 93 ARG A N 1
ATOM 729 C CA . ARG A 1 93 ? 5.467 -13.720 -8.760 1.00 98.06 93 ARG A CA 1
ATOM 730 C C . ARG A 1 93 ? 6.215 -12.813 -9.732 1.00 98.06 93 ARG A C 1
ATOM 732 O O . ARG A 1 93 ? 6.677 -11.766 -9.298 1.00 98.06 93 ARG A O 1
ATOM 739 N N . GLU A 1 94 ? 6.261 -13.148 -11.019 1.00 98.06 94 GLU A N 1
ATOM 740 C CA . GLU A 1 94 ? 6.903 -12.288 -12.025 1.00 98.06 94 GLU A CA 1
ATOM 741 C C . GLU A 1 94 ? 6.231 -10.907 -12.116 1.00 98.06 94 GLU A C 1
ATOM 743 O O . GLU A 1 94 ? 6.917 -9.892 -12.227 1.00 98.06 94 GLU A O 1
ATOM 748 N N . ILE A 1 95 ? 4.899 -10.832 -11.983 1.00 97.56 95 ILE A N 1
ATOM 749 C CA . ILE A 1 95 ? 4.178 -9.548 -11.903 1.00 97.56 95 ILE A CA 1
ATOM 750 C C . ILE A 1 95 ? 4.610 -8.758 -10.661 1.00 97.56 95 ILE A C 1
ATOM 752 O O . ILE A 1 95 ? 4.905 -7.567 -10.756 1.00 97.56 95 ILE A O 1
ATOM 756 N N . VAL A 1 96 ? 4.674 -9.414 -9.497 1.00 98.12 96 VAL A N 1
ATOM 757 C CA . VAL A 1 96 ? 5.135 -8.790 -8.245 1.00 98.12 96 VAL A CA 1
ATOM 758 C C . VAL A 1 96 ? 6.567 -8.267 -8.381 1.00 98.12 96 VAL A C 1
ATOM 760 O O . VAL A 1 96 ? 6.858 -7.141 -7.972 1.00 98.12 96 VAL A O 1
ATOM 763 N N . ASP A 1 97 ? 7.457 -9.060 -8.967 1.00 98.19 97 ASP A N 1
ATOM 764 C CA . ASP A 1 97 ? 8.850 -8.687 -9.183 1.00 98.19 97 ASP A CA 1
ATOM 765 C C . ASP A 1 97 ? 8.964 -7.515 -10.162 1.00 98.19 97 ASP A C 1
ATOM 767 O O . ASP A 1 97 ? 9.719 -6.574 -9.896 1.00 98.19 97 ASP A O 1
ATOM 771 N N . TYR A 1 98 ? 8.148 -7.495 -11.220 1.00 98.25 98 TYR A N 1
ATOM 772 C CA . TYR A 1 98 ? 8.072 -6.378 -12.155 1.00 98.25 98 TYR A CA 1
ATOM 773 C C . TYR A 1 98 ? 7.656 -5.077 -11.464 1.00 98.25 98 TYR A C 1
ATOM 775 O O . TYR A 1 98 ? 8.391 -4.092 -11.549 1.00 98.25 98 TYR A O 1
ATOM 783 N N . VAL A 1 99 ? 6.534 -5.053 -10.733 1.00 98.25 99 VAL A N 1
ATOM 784 C CA . VAL A 1 99 ? 6.053 -3.810 -10.091 1.00 98.25 99 VAL A CA 1
ATOM 785 C C . VAL A 1 99 ? 6.987 -3.328 -8.975 1.00 98.25 99 VAL A C 1
ATOM 787 O O . VAL A 1 99 ? 7.075 -2.131 -8.714 1.00 98.25 99 VAL A O 1
ATOM 790 N N . LYS A 1 100 ? 7.758 -4.233 -8.353 1.00 97.69 100 LYS A N 1
ATOM 791 C CA . LYS A 1 100 ? 8.809 -3.904 -7.369 1.00 97.69 100 LYS A CA 1
ATOM 792 C C . LYS A 1 100 ? 10.152 -3.520 -8.014 1.00 97.69 100 LYS A C 1
ATOM 794 O O . LYS A 1 100 ? 11.078 -3.103 -7.306 1.00 97.69 100 LYS A O 1
ATOM 799 N N . GLY A 1 101 ? 10.297 -3.690 -9.330 1.00 96.88 101 GLY A N 1
ATOM 800 C CA . GLY A 1 101 ? 11.540 -3.454 -10.069 1.00 96.88 101 GLY A CA 1
ATOM 801 C C . GLY A 1 101 ? 12.668 -4.416 -9.686 1.00 96.88 101 GLY A C 1
ATOM 802 O O . GLY A 1 101 ? 13.846 -4.045 -9.696 1.00 96.88 101 GLY A O 1
ATOM 803 N N . VAL A 1 102 ? 12.323 -5.636 -9.278 1.00 96.50 102 VAL A N 1
ATOM 804 C CA . VAL A 1 102 ? 13.279 -6.709 -8.997 1.00 96.50 102 VAL A CA 1
ATOM 805 C C . VAL A 1 102 ? 13.910 -7.168 -10.315 1.00 96.50 102 VAL A C 1
ATOM 807 O O . VAL A 1 102 ? 13.262 -7.215 -11.354 1.00 96.50 102 VAL A O 1
ATOM 810 N N . GLY A 1 103 ? 15.213 -7.456 -10.297 1.00 94.12 103 GLY A N 1
ATOM 811 C CA . GLY A 1 103 ? 15.927 -7.955 -11.480 1.00 94.12 103 GLY A CA 1
ATOM 812 C C . GLY A 1 103 ? 16.329 -6.895 -12.516 1.00 94.12 103 GLY A C 1
ATOM 813 O O . GLY A 1 103 ? 16.924 -7.251 -13.532 1.00 94.12 103 GLY A O 1
ATOM 814 N N . LEU A 1 104 ? 16.084 -5.601 -12.266 1.00 95.25 104 LEU A N 1
ATOM 815 C CA . LEU A 1 104 ? 16.532 -4.524 -13.158 1.00 95.25 104 LEU A CA 1
ATOM 816 C C . LEU A 1 104 ? 18.055 -4.536 -13.342 1.00 95.25 104 LEU A C 1
ATOM 818 O O . LEU A 1 104 ? 18.827 -4.338 -12.401 1.00 95.25 104 LEU A O 1
ATOM 822 N N . ASP A 1 105 ? 18.486 -4.699 -14.590 1.00 94.94 105 ASP A N 1
ATOM 823 C CA . ASP A 1 105 ? 19.895 -4.768 -14.953 1.00 94.94 105 ASP A CA 1
ATOM 824 C C . ASP A 1 105 ? 20.302 -3.583 -15.833 1.00 94.94 105 ASP A C 1
ATOM 826 O O . ASP A 1 105 ? 19.852 -3.398 -16.969 1.00 94.94 105 ASP A O 1
ATOM 830 N N . TYR A 1 106 ? 21.232 -2.789 -15.300 1.00 95.00 106 TYR A N 1
ATOM 831 C CA . TYR A 1 106 ? 21.755 -1.586 -15.938 1.00 95.00 106 TYR A CA 1
ATOM 832 C C . TYR A 1 106 ? 22.320 -1.833 -17.344 1.00 95.00 106 TYR A C 1
ATOM 834 O O . TYR A 1 106 ? 22.376 -0.899 -18.141 1.00 95.00 106 TYR A O 1
ATOM 842 N N . ARG A 1 107 ? 22.748 -3.058 -17.679 1.00 95.12 107 ARG A N 1
ATOM 843 C CA . ARG A 1 107 ? 23.305 -3.395 -19.002 1.00 95.12 107 ARG A CA 1
ATOM 844 C C . ARG A 1 107 ? 22.273 -3.248 -20.126 1.00 95.12 107 ARG A C 1
ATOM 846 O O . ARG A 1 107 ? 22.646 -2.879 -21.245 1.00 95.12 107 ARG A O 1
ATOM 853 N N . PHE A 1 108 ? 20.997 -3.485 -19.818 1.00 94.38 108 PHE A N 1
ATOM 854 C CA . PHE A 1 108 ? 19.872 -3.322 -20.746 1.00 94.38 108 PHE A CA 1
ATOM 855 C C . PHE A 1 108 ? 19.262 -1.919 -20.711 1.00 94.38 108 PHE A C 1
ATOM 857 O O . PHE A 1 108 ? 18.530 -1.553 -21.622 1.00 94.38 108 PHE A O 1
ATOM 864 N N . ILE A 1 109 ? 19.590 -1.122 -19.694 1.00 95.38 109 ILE A N 1
ATOM 865 C CA . ILE A 1 109 ? 19.075 0.243 -19.510 1.00 95.38 109 ILE A CA 1
ATOM 866 C C . ILE A 1 109 ? 20.049 1.279 -20.087 1.00 95.38 109 ILE A C 1
ATOM 868 O O . ILE A 1 109 ? 19.638 2.291 -20.651 1.00 95.38 109 ILE A O 1
ATOM 872 N N . LEU A 1 110 ? 21.355 1.021 -19.977 1.00 96.12 110 LEU A N 1
ATOM 873 C CA . LEU A 1 110 ? 22.411 1.966 -20.325 1.00 96.12 110 LEU A CA 1
ATOM 874 C C . LEU A 1 110 ? 23.142 1.570 -21.608 1.00 96.12 110 LEU A C 1
ATOM 876 O O . LEU A 1 110 ? 23.433 0.396 -21.851 1.00 96.12 110 LEU A O 1
ATOM 880 N N . ALA A 1 111 ? 23.494 2.572 -22.408 1.00 96.00 111 ALA A N 1
ATOM 881 C CA . ALA A 1 111 ? 24.425 2.466 -23.521 1.00 96.00 111 ALA A CA 1
ATOM 882 C C . ALA A 1 111 ? 25.756 3.111 -23.136 1.00 96.00 111 ALA A C 1
ATOM 884 O O . ALA A 1 111 ? 25.803 4.138 -22.455 1.00 96.00 111 ALA A O 1
ATOM 885 N N . LYS A 1 112 ? 26.857 2.514 -23.593 1.00 95.38 112 LYS A N 1
ATOM 886 C CA . LYS A 1 112 ? 28.183 3.108 -23.426 1.00 95.38 112 LYS A CA 1
ATOM 887 C C . LYS A 1 112 ? 28.278 4.387 -24.266 1.00 95.38 112 LYS A C 1
ATOM 889 O O . LYS A 1 112 ? 27.914 4.382 -25.440 1.00 95.38 112 LYS A O 1
ATOM 894 N N . ALA A 1 113 ? 28.772 5.456 -23.654 1.00 91.94 113 ALA A N 1
ATOM 895 C CA . ALA A 1 113 ? 29.082 6.725 -24.303 1.00 91.94 113 ALA A CA 1
ATOM 896 C C . ALA A 1 113 ? 30.614 6.890 -24.407 1.00 91.94 113 ALA A C 1
ATOM 898 O O . ALA A 1 113 ? 31.358 5.904 -24.443 1.00 91.94 113 ALA A O 1
ATOM 899 N N . ARG A 1 114 ? 31.124 8.125 -24.496 1.00 89.12 114 ARG A N 1
ATOM 900 C CA . ARG A 1 114 ? 32.570 8.373 -24.639 1.00 89.12 114 ARG A CA 1
ATOM 901 C C . ARG A 1 114 ? 33.342 8.006 -23.364 1.00 89.12 114 ARG A C 1
ATOM 903 O O . ARG A 1 114 ? 32.940 8.324 -22.245 1.00 89.12 114 ARG A O 1
ATOM 910 N N . GLY A 1 115 ? 34.496 7.359 -23.523 1.00 90.88 115 GLY A N 1
ATOM 911 C CA . GLY A 1 115 ? 35.368 6.994 -22.403 1.00 90.88 115 GLY A CA 1
ATOM 912 C C . GLY A 1 115 ? 34.705 6.030 -21.409 1.00 90.88 115 GLY A C 1
ATOM 913 O O . GLY A 1 115 ? 34.254 4.946 -21.781 1.00 90.88 115 GLY A O 1
ATOM 914 N N . ARG A 1 116 ? 34.680 6.411 -20.125 1.00 91.19 116 ARG A N 1
ATOM 915 C CA . ARG A 1 116 ? 34.071 5.638 -19.021 1.00 91.19 116 ARG A CA 1
ATOM 916 C C . ARG A 1 116 ? 32.653 6.111 -18.662 1.00 91.19 116 ARG A C 1
ATOM 918 O O . ARG A 1 116 ? 32.176 5.831 -17.561 1.00 91.19 116 ARG A O 1
ATOM 925 N N . SER A 1 117 ? 32.004 6.840 -19.568 1.00 95.31 117 SER A N 1
ATOM 926 C CA . SER A 1 117 ? 30.653 7.362 -19.378 1.00 95.31 117 SER A CA 1
ATOM 927 C C . SER A 1 117 ? 29.594 6.513 -20.083 1.00 95.31 117 SER A C 1
ATOM 929 O O . SER A 1 117 ? 29.882 5.745 -21.006 1.00 95.31 117 SER A O 1
ATOM 931 N N . TYR A 1 118 ? 28.367 6.635 -19.598 1.00 96.75 118 TYR A N 1
ATOM 932 C CA . TYR A 1 118 ? 27.185 5.919 -20.049 1.00 96.75 118 TYR A CA 1
ATOM 933 C C . TYR A 1 118 ? 26.018 6.893 -20.132 1.00 96.75 118 TYR A C 1
ATOM 935 O O . TYR A 1 118 ? 25.997 7.911 -19.440 1.00 96.75 118 TYR A O 1
ATOM 943 N N . ARG A 1 119 ? 25.033 6.534 -20.941 1.00 94.81 119 ARG A N 1
ATOM 944 C CA . ARG A 1 119 ? 23.783 7.263 -21.149 1.00 94.81 119 ARG A CA 1
ATOM 945 C C . ARG A 1 119 ? 22.613 6.288 -21.135 1.00 94.81 119 ARG A C 1
ATOM 947 O O . ARG A 1 119 ? 22.827 5.081 -21.281 1.00 94.81 119 ARG A O 1
ATOM 954 N N . LEU A 1 120 ? 21.393 6.787 -20.989 1.00 94.31 120 LEU A N 1
ATOM 955 C CA . LEU A 1 120 ? 20.196 5.960 -21.147 1.00 94.31 120 LEU A CA 1
ATOM 956 C C . LEU A 1 120 ? 20.077 5.469 -22.597 1.00 94.31 120 LEU A C 1
ATOM 958 O O . LEU A 1 120 ? 20.370 6.208 -23.535 1.00 94.31 120 LEU A O 1
ATOM 962 N N . ARG A 1 121 ? 19.652 4.216 -22.789 1.00 93.62 121 ARG A N 1
ATOM 963 C CA . ARG A 1 121 ? 19.292 3.695 -24.122 1.00 93.62 121 ARG A CA 1
ATOM 964 C C . ARG A 1 121 ? 17.989 4.286 -24.630 1.00 93.62 121 ARG A C 1
ATOM 966 O O . ARG A 1 121 ? 17.843 4.491 -25.830 1.00 93.62 121 ARG A O 1
ATOM 973 N N . TYR A 1 122 ? 17.069 4.532 -23.707 1.00 91.00 122 TYR A N 1
ATOM 974 C CA . TYR A 1 122 ? 15.713 4.964 -23.980 1.00 91.00 122 TYR A CA 1
ATOM 975 C C . TYR A 1 122 ? 15.381 6.180 -23.114 1.00 91.00 122 TYR A C 1
ATOM 977 O O . TYR A 1 122 ? 15.792 6.252 -21.956 1.00 91.00 122 TYR A O 1
ATOM 985 N N . GLY A 1 123 ? 14.687 7.154 -23.701 1.00 85.88 123 GLY A N 1
ATOM 986 C CA . GLY A 1 123 ? 14.294 8.386 -23.019 1.00 85.88 123 GLY A CA 1
ATOM 987 C C . GLY A 1 123 ? 13.037 8.230 -22.158 1.00 85.88 123 GLY A C 1
ATOM 988 O O . GLY A 1 123 ? 12.501 7.137 -21.991 1.00 85.88 123 GLY A O 1
ATOM 989 N N . SER A 1 124 ? 12.533 9.357 -21.653 1.00 85.88 124 SER A N 1
ATOM 990 C CA . SER A 1 124 ? 11.335 9.433 -20.802 1.00 85.88 124 SER A CA 1
ATOM 991 C C . SER A 1 124 ? 10.021 9.062 -21.499 1.00 85.88 124 SER A C 1
ATOM 993 O O . SER A 1 124 ? 9.025 8.881 -20.811 1.00 85.88 124 SER A O 1
ATOM 995 N N . SER A 1 125 ? 10.007 8.926 -22.827 1.00 88.56 125 SER A N 1
ATOM 996 C CA . SER A 1 125 ? 8.843 8.477 -23.604 1.00 88.56 125 SER A CA 1
ATOM 997 C C . SER A 1 125 ? 8.763 6.957 -23.793 1.00 88.56 125 SER A C 1
ATOM 999 O O . SER A 1 125 ? 7.819 6.471 -24.409 1.00 88.56 125 SER A O 1
ATOM 1001 N N . ALA A 1 126 ? 9.753 6.195 -23.320 1.00 92.19 126 ALA A N 1
ATOM 1002 C CA . ALA A 1 126 ? 9.756 4.739 -23.439 1.00 92.19 126 ALA A CA 1
ATOM 1003 C C . ALA A 1 126 ? 8.797 4.071 -22.432 1.00 92.19 126 ALA A C 1
ATOM 1005 O O . ALA A 1 126 ? 8.564 4.621 -21.361 1.00 92.19 126 ALA A O 1
ATOM 1006 N N . PRO A 1 127 ? 8.255 2.879 -22.715 1.00 92.69 127 PRO A N 1
ATOM 1007 C CA . PRO A 1 127 ? 7.319 2.223 -21.802 1.00 92.69 127 PRO A CA 1
ATOM 1008 C C . PRO A 1 127 ? 7.999 1.682 -20.532 1.00 92.69 127 PRO A C 1
ATOM 1010 O O . PRO A 1 127 ? 9.212 1.423 -20.512 1.00 92.69 127 PRO A O 1
ATOM 1013 N N . GLY A 1 128 ? 7.197 1.490 -19.482 1.00 95.06 128 GLY A N 1
ATOM 1014 C CA . GLY A 1 128 ? 7.573 0.828 -18.235 1.00 95.06 128 GLY A CA 1
ATOM 1015 C C . GLY A 1 128 ? 8.805 1.405 -17.543 1.00 95.06 128 GLY A C 1
ATOM 1016 O O . GLY A 1 128 ? 9.036 2.614 -17.488 1.00 95.06 128 GLY A O 1
ATOM 1017 N N . TRP A 1 129 ? 9.650 0.519 -17.014 1.00 96.62 129 TRP A N 1
ATOM 1018 C CA . TRP A 1 129 ? 10.815 0.907 -16.212 1.00 96.62 129 TRP A CA 1
ATOM 1019 C C . TRP A 1 129 ? 11.805 1.850 -16.904 1.00 96.62 129 TRP A C 1
ATOM 1021 O O . TRP A 1 129 ? 12.503 2.596 -16.216 1.00 96.62 129 TRP A O 1
ATOM 1031 N N . PHE A 1 130 ? 11.874 1.865 -18.238 1.00 95.12 130 PHE A N 1
ATOM 1032 C CA . PHE A 1 130 ? 12.773 2.776 -18.944 1.00 95.12 130 PHE A CA 1
ATOM 1033 C C . PHE A 1 130 ? 12.390 4.245 -18.737 1.00 95.12 130 PHE A C 1
ATOM 1035 O O . PHE A 1 130 ? 13.262 5.037 -18.370 1.00 95.12 130 PHE A O 1
ATOM 1042 N N . SER A 1 131 ? 11.112 4.615 -18.897 1.00 92.94 131 SER A N 1
ATOM 1043 C CA . SER A 1 131 ? 10.679 5.992 -18.620 1.00 92.94 131 SER A CA 1
ATOM 1044 C C . SER A 1 131 ? 10.732 6.317 -17.140 1.00 92.94 131 SER A C 1
ATOM 1046 O O . SER A 1 131 ? 11.183 7.406 -16.795 1.00 92.94 131 SER A O 1
ATOM 1048 N N . ARG A 1 132 ? 10.344 5.390 -16.256 1.00 94.38 132 ARG A N 1
ATOM 1049 C CA . ARG A 1 132 ? 10.413 5.587 -14.796 1.00 94.38 132 ARG A CA 1
ATOM 1050 C C . ARG A 1 132 ? 11.821 5.968 -14.342 1.00 94.38 132 ARG A C 1
ATOM 1052 O O . ARG A 1 132 ? 12.007 6.973 -13.658 1.00 94.38 132 ARG A O 1
ATOM 1059 N N . ILE A 1 133 ? 12.827 5.224 -14.804 1.00 95.06 133 ILE A N 1
ATOM 1060 C CA . ILE A 1 133 ? 14.238 5.510 -14.517 1.00 95.06 133 ILE A CA 1
ATOM 1061 C C . ILE A 1 133 ? 14.675 6.825 -15.163 1.00 95.06 133 ILE A C 1
ATOM 1063 O O . ILE A 1 133 ? 15.358 7.617 -14.515 1.00 95.06 133 ILE A O 1
ATOM 1067 N N . ALA A 1 134 ? 14.291 7.075 -16.417 1.00 92.38 134 ALA A N 1
ATOM 1068 C CA . ALA A 1 134 ? 14.654 8.303 -17.113 1.00 92.38 134 ALA A CA 1
ATOM 1069 C C . ALA A 1 134 ? 14.104 9.550 -16.404 1.00 92.38 134 ALA A C 1
ATOM 1071 O O . ALA A 1 134 ? 14.865 10.481 -16.150 1.00 92.38 134 ALA A O 1
ATOM 1072 N N . ARG A 1 135 ? 12.815 9.554 -16.031 1.00 89.31 135 ARG A N 1
ATOM 1073 C CA . ARG A 1 135 ? 12.154 10.657 -15.313 1.00 89.31 135 ARG A CA 1
ATOM 1074 C C . ARG A 1 135 ? 12.883 10.979 -14.010 1.00 89.31 135 ARG A C 1
ATOM 1076 O O . ARG A 1 135 ? 13.262 12.128 -13.804 1.00 89.31 135 ARG A O 1
ATOM 1083 N N . TRP A 1 136 ? 13.162 9.969 -13.185 1.00 88.44 136 TRP A N 1
ATOM 1084 C CA . TRP A 1 136 ? 13.909 10.172 -11.940 1.00 88.44 136 TRP A CA 1
ATOM 1085 C C . TRP A 1 136 ? 15.332 10.658 -12.168 1.00 88.44 136 TRP A C 1
ATOM 1087 O O . TRP A 1 136 ? 15.799 11.526 -11.440 1.00 88.44 136 TRP A O 1
ATOM 1097 N N . ALA A 1 137 ? 16.028 10.134 -13.175 1.00 90.31 137 ALA A N 1
ATOM 1098 C CA . ALA A 1 137 ? 17.387 10.568 -13.466 1.00 90.31 137 ALA A CA 1
ATOM 1099 C C . ALA A 1 137 ? 17.457 12.055 -13.852 1.00 90.31 137 ALA A C 1
ATOM 1101 O O . ALA A 1 137 ? 18.379 12.733 -13.409 1.00 90.31 137 ALA A O 1
ATOM 1102 N N . TYR A 1 138 ? 16.494 12.564 -14.627 1.00 89.12 138 TYR A N 1
ATOM 1103 C CA . TYR A 1 138 ? 16.425 13.992 -14.962 1.00 89.12 138 TYR A CA 1
ATOM 1104 C C . TYR A 1 138 ? 16.077 14.858 -13.747 1.00 89.12 138 TYR A C 1
ATOM 1106 O O . TYR A 1 138 ? 16.731 15.874 -13.528 1.00 89.12 138 TYR A O 1
ATOM 1114 N N . VAL A 1 139 ? 15.116 14.429 -12.918 1.00 87.12 139 VAL A N 1
ATOM 1115 C CA . VAL A 1 139 ? 14.745 15.139 -11.679 1.00 87.12 139 VAL A CA 1
ATOM 1116 C C . VAL A 1 139 ? 15.931 15.231 -10.715 1.00 87.12 139 VAL A C 1
ATOM 1118 O O . VAL A 1 139 ? 16.250 16.312 -10.236 1.00 87.12 139 VAL A O 1
ATOM 1121 N N . GLU A 1 140 ? 16.632 14.123 -10.472 1.00 86.94 140 GLU A N 1
ATOM 1122 C CA . GLU A 1 140 ? 17.755 14.063 -9.522 1.00 86.94 140 GLU A CA 1
ATOM 1123 C C . GLU A 1 140 ? 19.008 14.816 -9.990 1.00 86.94 140 GLU A C 1
ATOM 1125 O O . GLU A 1 140 ? 19.885 15.120 -9.182 1.00 86.94 140 GLU A O 1
ATOM 1130 N N . VAL A 1 141 ? 19.146 15.063 -11.294 1.00 86.00 141 VAL A N 1
ATOM 1131 C CA . VAL A 1 141 ? 20.282 15.810 -11.858 1.00 86.00 141 VAL A CA 1
ATOM 1132 C C . VAL A 1 141 ? 19.913 17.270 -12.147 1.00 86.00 141 VAL A C 1
ATOM 1134 O O . VAL A 1 141 ? 20.781 18.034 -12.549 1.00 86.00 141 VAL A O 1
ATOM 1137 N N . GLU A 1 142 ? 18.664 17.674 -11.883 1.00 79.94 142 GLU A N 1
ATOM 1138 C CA . GLU A 1 142 ? 18.140 19.024 -12.143 1.00 79.94 142 GLU A CA 1
ATOM 1139 C C . GLU A 1 142 ? 18.323 19.477 -13.607 1.00 79.94 142 GLU A C 1
ATOM 1141 O O . GLU A 1 142 ? 18.397 20.667 -13.910 1.00 79.94 142 GLU A O 1
ATOM 1146 N N . GLU A 1 143 ? 18.380 18.526 -14.543 1.00 73.88 143 GLU A N 1
ATOM 1147 C CA . GLU A 1 143 ? 18.538 18.794 -15.974 1.00 73.88 143 GLU A CA 1
ATOM 1148 C C . GLU A 1 143 ? 17.229 18.516 -16.716 1.00 73.88 143 GLU A C 1
ATOM 1150 O O . GLU A 1 143 ? 16.646 17.435 -16.611 1.00 73.88 143 GLU A O 1
ATOM 1155 N N . VAL A 1 144 ? 16.781 19.490 -17.511 1.00 64.44 144 VAL A N 1
ATOM 1156 C CA . VAL A 1 144 ? 15.564 19.384 -18.323 1.00 64.44 144 VAL A CA 1
ATOM 1157 C C . VAL A 1 144 ? 15.943 19.337 -19.798 1.00 64.44 144 VAL A C 1
ATOM 1159 O O . VAL A 1 144 ? 16.333 20.344 -20.382 1.00 64.44 144 VAL A O 1
ATOM 1162 N N . GLY A 1 145 ? 15.774 18.164 -20.409 1.00 63.19 145 GLY A N 1
ATOM 1163 C CA . GLY A 1 145 ? 16.051 17.948 -21.829 1.00 63.19 145 GLY A CA 1
ATOM 1164 C C . GLY A 1 145 ? 17.546 17.813 -22.147 1.00 63.19 145 GLY A C 1
ATOM 1165 O O . GLY A 1 145 ? 18.395 18.488 -21.578 1.00 63.19 145 GLY A O 1
ATOM 1166 N N . GLY A 1 146 ? 17.873 16.915 -23.079 1.00 70.81 146 GLY A N 1
ATOM 1167 C CA . GLY A 1 146 ? 19.252 16.603 -23.473 1.00 70.81 146 GLY A CA 1
ATOM 1168 C C . GLY A 1 146 ? 19.687 15.186 -23.094 1.00 70.81 146 GLY A C 1
ATOM 1169 O O . GLY A 1 146 ? 18.997 14.475 -22.373 1.00 70.81 146 GLY A O 1
ATOM 1170 N N . GLU A 1 147 ? 20.822 14.739 -23.633 1.00 81.00 147 GLU A N 1
ATOM 1171 C CA . GLU A 1 147 ? 21.340 13.388 -23.398 1.00 81.00 147 GLU A CA 1
ATOM 1172 C C . GLU A 1 147 ? 22.202 13.339 -22.126 1.00 81.00 147 GLU A C 1
ATOM 1174 O O . GLU A 1 147 ? 23.375 13.718 -22.128 1.00 81.00 147 GLU A O 1
ATOM 1179 N N . LEU A 1 148 ? 21.628 12.827 -21.035 1.00 88.38 148 LEU A N 1
ATOM 1180 C CA . LEU A 1 148 ? 22.320 12.692 -19.755 1.00 88.38 148 LEU A CA 1
ATOM 1181 C C . LEU A 1 148 ? 23.459 11.660 -19.845 1.00 88.38 148 LEU A C 1
ATOM 1183 O O . LEU A 1 148 ? 23.227 10.464 -20.051 1.00 88.38 148 LEU A O 1
ATOM 1187 N N . THR A 1 149 ? 24.702 12.112 -19.660 1.00 93.00 149 THR A N 1
ATOM 1188 C CA . THR A 1 149 ? 25.906 11.268 -19.740 1.00 93.00 149 THR A CA 1
ATOM 1189 C C . THR A 1 149 ? 26.665 11.263 -18.413 1.00 93.00 149 THR A C 1
ATOM 1191 O O . THR A 1 149 ? 27.254 12.264 -18.018 1.00 93.00 149 THR A O 1
ATOM 1194 N N . LEU A 1 150 ? 26.692 10.120 -17.718 1.00 93.81 150 LEU A N 1
ATOM 1195 C CA . LEU A 1 150 ? 27.248 9.979 -16.363 1.00 93.81 150 LEU A CA 1
ATOM 1196 C C . LEU A 1 150 ? 28.178 8.762 -16.239 1.00 93.81 150 LEU A C 1
ATOM 1198 O O . LEU A 1 150 ? 28.211 7.879 -17.098 1.00 93.81 150 LEU A O 1
ATOM 1202 N N . SER A 1 151 ? 28.940 8.679 -15.145 1.00 95.56 151 SER A N 1
ATOM 1203 C CA . SER A 1 151 ? 29.724 7.480 -14.823 1.00 95.56 151 SER A CA 1
ATOM 1204 C C . SER A 1 151 ? 28.819 6.287 -14.486 1.00 95.56 151 SER A C 1
ATOM 1206 O O . SER A 1 151 ? 27.689 6.449 -14.022 1.00 95.56 151 SER A O 1
ATOM 1208 N N . LEU A 1 152 ? 29.335 5.063 -14.655 1.00 96.06 152 LEU A N 1
ATOM 1209 C CA . LEU A 1 152 ? 28.573 3.850 -14.338 1.00 96.06 152 LEU A CA 1
ATOM 1210 C C . LEU A 1 152 ? 28.132 3.787 -12.867 1.00 96.06 152 LEU A C 1
ATOM 1212 O O . LEU A 1 152 ? 27.029 3.337 -12.575 1.00 96.06 152 LEU A O 1
ATOM 1216 N N . SER A 1 153 ? 28.986 4.220 -11.935 1.00 96.06 153 SER A N 1
ATOM 1217 C CA . SER A 1 153 ? 28.664 4.214 -10.504 1.00 96.06 153 SER A CA 1
ATOM 1218 C C . SER A 1 153 ? 27.522 5.174 -10.173 1.00 96.06 153 SER A C 1
ATOM 1220 O O . SER A 1 153 ? 26.618 4.800 -9.427 1.00 96.06 153 SER A O 1
ATOM 1222 N N . LYS A 1 154 ? 27.520 6.375 -10.770 1.00 94.81 154 LYS A N 1
ATOM 1223 C CA . LYS A 1 154 ? 26.432 7.344 -10.598 1.00 94.81 154 LYS A CA 1
ATOM 1224 C C . LYS A 1 154 ? 25.125 6.799 -11.176 1.00 94.81 154 LYS A C 1
ATOM 1226 O O . LYS A 1 154 ? 24.108 6.847 -10.494 1.00 94.81 154 LYS A O 1
ATOM 1231 N N . TRP A 1 155 ? 25.164 6.180 -12.358 1.00 95.75 155 TRP A N 1
ATOM 1232 C CA . TRP A 1 155 ? 23.984 5.533 -12.935 1.00 95.75 155 TRP A CA 1
ATOM 1233 C C . TRP A 1 155 ? 23.426 4.396 -12.084 1.00 95.75 155 TRP A C 1
ATOM 1235 O O . TRP A 1 155 ? 22.223 4.347 -11.865 1.00 95.75 155 TRP A O 1
ATOM 1245 N N . LYS A 1 156 ? 24.275 3.500 -11.567 1.00 96.06 156 LYS A N 1
ATOM 1246 C CA . LYS A 1 156 ? 23.821 2.411 -10.685 1.00 96.06 156 LYS A CA 1
ATOM 1247 C C . LYS A 1 156 ? 23.096 2.945 -9.449 1.00 96.06 156 LYS A C 1
ATOM 1249 O O . LYS A 1 156 ? 22.071 2.391 -9.065 1.00 96.06 156 LYS A O 1
ATOM 1254 N N . ARG A 1 157 ? 23.598 4.037 -8.861 1.00 95.06 157 ARG A N 1
ATOM 1255 C CA . ARG A 1 157 ? 22.935 4.718 -7.741 1.00 95.06 157 ARG A CA 1
ATOM 1256 C C . ARG A 1 157 ? 21.586 5.310 -8.154 1.00 95.06 157 ARG A C 1
ATOM 1258 O O . ARG A 1 157 ? 20.619 5.117 -7.431 1.00 95.06 157 ARG A O 1
ATOM 1265 N N . LEU A 1 158 ? 21.514 5.998 -9.295 1.00 94.56 158 LEU A N 1
ATOM 1266 C CA . LEU A 1 158 ? 20.260 6.575 -9.796 1.00 94.56 158 LEU A CA 1
ATOM 1267 C C . LEU A 1 158 ? 19.215 5.500 -10.113 1.00 94.56 158 LEU A C 1
ATOM 1269 O O . LEU A 1 158 ? 18.059 5.669 -9.756 1.00 94.56 158 LEU A O 1
ATOM 1273 N N . ILE A 1 159 ? 19.618 4.376 -10.712 1.00 95.81 159 ILE A N 1
ATOM 1274 C CA . ILE A 1 159 ? 18.717 3.249 -10.991 1.00 95.81 159 ILE A CA 1
ATOM 1275 C C . ILE A 1 159 ? 18.162 2.662 -9.688 1.00 95.81 159 ILE A C 1
ATOM 1277 O O . ILE A 1 159 ? 16.962 2.429 -9.597 1.00 95.81 159 ILE A O 1
ATOM 1281 N N . ASP A 1 160 ? 18.997 2.451 -8.663 1.00 95.25 160 ASP A N 1
ATOM 1282 C CA . ASP A 1 160 ? 18.510 1.948 -7.369 1.00 95.25 160 ASP A CA 1
ATOM 1283 C C . ASP A 1 160 ? 17.591 2.956 -6.659 1.00 95.25 160 ASP A C 1
ATOM 1285 O O . ASP A 1 160 ? 16.594 2.555 -6.063 1.00 95.25 160 ASP A O 1
ATOM 1289 N N . LEU A 1 161 ? 17.882 4.258 -6.754 1.00 93.44 161 LEU A N 1
ATOM 1290 C CA . LEU A 1 161 ? 16.999 5.305 -6.237 1.00 93.44 161 LEU A CA 1
ATOM 1291 C C . LEU A 1 161 ? 15.653 5.316 -6.968 1.00 93.44 161 LEU A C 1
ATOM 1293 O O . LEU A 1 161 ? 14.620 5.257 -6.308 1.00 93.44 161 LEU A O 1
ATOM 1297 N N . ALA A 1 162 ? 15.662 5.314 -8.303 1.00 94.56 162 ALA A N 1
ATOM 1298 C CA . ALA A 1 162 ? 14.452 5.256 -9.117 1.00 94.56 162 ALA A CA 1
ATOM 1299 C C . ALA A 1 162 ? 13.624 4.008 -8.784 1.00 94.56 162 ALA A C 1
ATOM 1301 O O . ALA A 1 162 ? 12.437 4.121 -8.505 1.00 94.56 162 ALA A O 1
ATOM 1302 N N . ARG A 1 163 ? 14.258 2.830 -8.693 1.00 96.00 163 ARG A N 1
ATOM 1303 C CA . ARG A 1 163 ? 13.605 1.581 -8.272 1.00 96.00 163 ARG A CA 1
ATOM 1304 C C . ARG A 1 163 ? 12.935 1.711 -6.904 1.00 96.00 163 ARG A C 1
ATOM 1306 O O . ARG A 1 163 ? 11.793 1.303 -6.748 1.00 96.00 163 ARG A O 1
ATOM 1313 N N . LYS A 1 164 ? 13.629 2.279 -5.912 1.00 93.81 164 LYS A N 1
ATOM 1314 C CA . LYS A 1 164 ? 13.093 2.472 -4.551 1.00 93.81 164 LYS A CA 1
ATOM 1315 C C . LYS A 1 164 ? 11.949 3.482 -4.485 1.00 93.81 164 LYS A C 1
ATOM 1317 O O . LYS A 1 164 ? 11.151 3.410 -3.558 1.00 93.81 164 LYS A O 1
ATOM 1322 N N . ARG A 1 165 ? 11.913 4.455 -5.397 1.00 92.69 165 ARG A N 1
ATOM 1323 C CA . ARG A 1 165 ? 10.897 5.514 -5.418 1.00 92.69 165 ARG A CA 1
ATOM 1324 C C . ARG A 1 165 ? 9.662 5.126 -6.225 1.00 92.69 165 ARG A C 1
ATOM 1326 O O . ARG A 1 165 ? 8.555 5.388 -5.764 1.00 92.69 165 ARG A O 1
ATOM 1333 N N . GLU A 1 166 ? 9.863 4.507 -7.384 1.00 94.50 166 GLU A N 1
ATOM 1334 C CA . GLU A 1 166 ? 8.804 4.146 -8.336 1.00 94.50 166 GLU A CA 1
ATOM 1335 C C . GLU A 1 166 ? 8.232 2.756 -8.098 1.00 94.50 166 GLU A C 1
ATOM 1337 O O . GLU A 1 166 ? 7.084 2.521 -8.449 1.00 94.50 166 GLU A O 1
ATOM 1342 N N . GLY A 1 167 ? 9.016 1.830 -7.541 1.00 96.56 167 GLY A N 1
ATOM 1343 C CA . GLY A 1 167 ? 8.552 0.467 -7.313 1.00 96.56 167 GLY A CA 1
ATOM 1344 C C . GLY A 1 167 ? 7.393 0.455 -6.325 1.00 96.56 167 GLY A C 1
ATOM 1345 O O . GLY A 1 167 ? 7.500 1.046 -5.250 1.00 96.56 167 GLY A O 1
ATOM 1346 N N . ALA A 1 168 ? 6.308 -0.226 -6.685 1.00 96.50 168 ALA A N 1
ATOM 1347 C CA . ALA A 1 168 ? 5.134 -0.332 -5.836 1.00 96.50 168 ALA A CA 1
ATOM 1348 C C . ALA A 1 168 ? 5.408 -1.270 -4.653 1.00 96.50 168 ALA A C 1
ATOM 1350 O O . ALA A 1 168 ? 5.884 -2.401 -4.820 1.00 96.50 168 ALA A O 1
ATOM 1351 N N . VAL A 1 169 ? 5.082 -0.819 -3.442 1.00 95.50 169 VAL A N 1
ATOM 1352 C CA . VAL A 1 169 ? 5.184 -1.651 -2.240 1.00 95.50 169 VAL A CA 1
ATOM 1353 C C . VAL A 1 169 ? 3.928 -2.512 -2.098 1.00 95.50 169 VAL A C 1
ATOM 1355 O O . VAL A 1 169 ? 2.877 -2.045 -1.667 1.00 95.50 169 VAL A O 1
ATOM 1358 N N . VAL A 1 170 ? 4.055 -3.801 -2.424 1.00 96.56 170 VAL A N 1
ATOM 1359 C CA . VAL A 1 170 ? 2.971 -4.796 -2.342 1.00 96.56 170 VAL A CA 1
ATOM 1360 C C . VAL A 1 170 ? 3.342 -5.981 -1.446 1.00 96.56 170 VAL A C 1
ATOM 1362 O O . VAL A 1 170 ? 4.514 -6.352 -1.339 1.00 96.56 170 VAL A O 1
ATOM 1365 N N . ASP A 1 171 ? 2.341 -6.605 -0.817 1.00 96.38 171 ASP A N 1
ATOM 1366 C CA . ASP A 1 171 ? 2.516 -7.880 -0.110 1.00 96.38 171 ASP A CA 1
ATOM 1367 C C . ASP A 1 171 ? 2.507 -9.038 -1.118 1.00 96.38 171 ASP A C 1
ATOM 1369 O O . ASP A 1 171 ? 1.458 -9.506 -1.564 1.00 96.38 171 ASP A O 1
ATOM 1373 N N . GLU A 1 172 ? 3.703 -9.511 -1.466 1.00 96.19 172 GLU A N 1
ATOM 1374 C CA . GLU A 1 172 ? 3.922 -10.587 -2.438 1.00 96.19 172 GLU A CA 1
ATOM 1375 C C . GLU A 1 172 ? 3.137 -11.866 -2.125 1.00 96.19 172 GLU A C 1
ATOM 1377 O O . GLU A 1 172 ? 2.675 -12.550 -3.038 1.00 96.19 172 GLU A O 1
ATOM 1382 N N . ARG A 1 173 ? 2.931 -12.182 -0.841 1.00 96.81 173 ARG A N 1
ATOM 1383 C CA . ARG A 1 173 ? 2.225 -13.406 -0.444 1.00 96.81 173 ARG A CA 1
ATOM 1384 C C . ARG A 1 173 ? 0.743 -13.332 -0.768 1.00 96.81 173 ARG A C 1
ATOM 1386 O O . ARG A 1 173 ? 0.132 -14.372 -0.983 1.00 96.81 173 ARG A O 1
ATOM 1393 N N . VAL A 1 174 ? 0.168 -12.129 -0.781 1.00 96.06 174 VAL A N 1
ATOM 1394 C CA . VAL A 1 174 ? -1.237 -11.923 -1.143 1.00 96.06 174 VAL A CA 1
ATOM 1395 C C . VAL A 1 174 ? -1.428 -12.145 -2.637 1.00 96.06 174 VAL A C 1
ATOM 1397 O O . VAL A 1 174 ? -2.356 -12.849 -3.016 1.00 96.06 174 VAL A O 1
ATOM 1400 N N . THR A 1 175 ? -0.539 -11.602 -3.471 1.00 97.00 175 THR A N 1
ATOM 1401 C CA 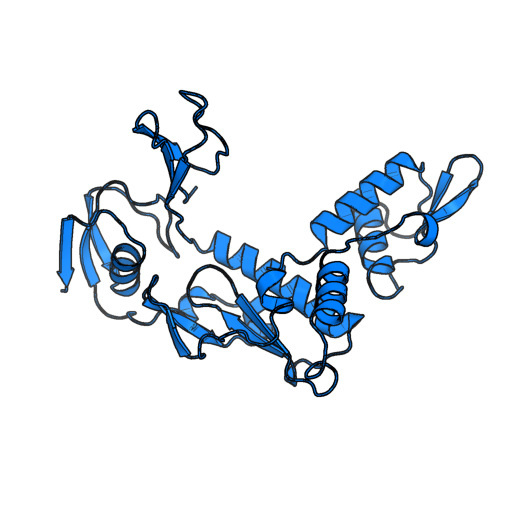. THR A 1 175 ? -0.662 -11.702 -4.932 1.00 97.00 175 THR A CA 1
ATOM 1402 C C . THR A 1 175 ? -0.345 -13.100 -5.459 1.00 97.00 175 THR A C 1
ATOM 1404 O O . TH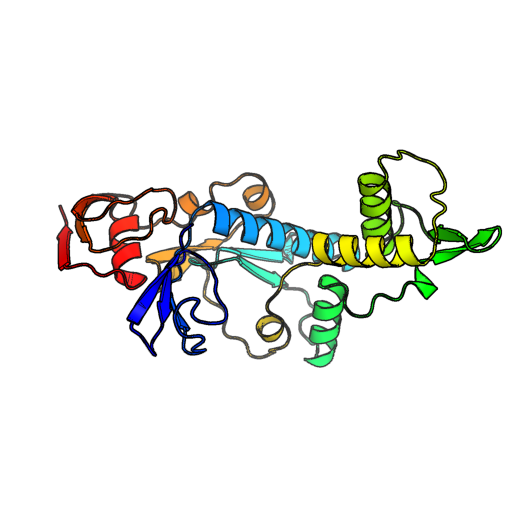R A 1 175 ? -0.991 -13.553 -6.398 1.00 97.00 175 THR A O 1
ATOM 1407 N N . ILE A 1 176 ? 0.637 -13.796 -4.876 1.00 96.81 176 ILE A N 1
ATOM 1408 C CA . ILE A 1 176 ? 1.063 -15.133 -5.330 1.00 96.81 176 ILE A CA 1
ATOM 1409 C C . ILE A 1 176 ? 0.027 -16.214 -4.974 1.00 96.81 176 ILE A C 1
ATOM 1411 O O . ILE A 1 176 ? -0.099 -17.207 -5.688 1.00 96.81 176 ILE A O 1
ATOM 1415 N N . ASP A 1 177 ? -0.712 -16.043 -3.877 1.00 96.25 177 ASP A N 1
ATOM 1416 C CA . ASP A 1 177 ? -1.689 -17.018 -3.389 1.00 96.25 177 ASP A CA 1
ATOM 1417 C C . ASP A 1 177 ? -2.947 -17.067 -4.276 1.00 96.25 177 ASP A C 1
ATOM 1419 O O . ASP A 1 177 ? -3.780 -16.163 -4.274 1.00 96.25 177 ASP A O 1
ATOM 1423 N N . THR A 1 178 ? -3.119 -18.172 -5.003 1.00 94.06 178 THR A N 1
ATOM 1424 C CA . THR A 1 178 ? -4.260 -18.404 -5.903 1.00 94.06 178 THR A CA 1
ATOM 1425 C C . THR A 1 178 ? -5.556 -18.792 -5.185 1.00 94.06 178 THR A C 1
ATOM 1427 O O . THR A 1 178 ? -6.583 -18.961 -5.837 1.00 94.06 178 THR A O 1
ATOM 1430 N N . ARG A 1 179 ? -5.545 -18.970 -3.856 1.00 93.38 179 ARG A N 1
ATOM 1431 C CA . ARG A 1 179 ? -6.717 -19.383 -3.056 1.00 93.38 179 ARG A CA 1
ATOM 1432 C C . ARG A 1 179 ? -6.991 -18.424 -1.901 1.00 93.38 179 ARG A C 1
ATOM 1434 O O . ARG A 1 179 ? -7.435 -18.827 -0.823 1.00 93.38 179 ARG A O 1
ATOM 1441 N N . ARG A 1 180 ? -6.709 -17.141 -2.117 1.00 92.62 180 ARG A N 1
ATOM 1442 C CA . ARG A 1 180 ? -6.801 -16.118 -1.081 1.00 92.62 180 ARG A CA 1
ATOM 1443 C C . ARG A 1 180 ? -8.251 -15.806 -0.707 1.00 92.62 180 ARG A C 1
ATOM 1445 O O . ARG A 1 180 ? -9.105 -15.612 -1.565 1.00 92.62 180 ARG A O 1
ATOM 1452 N N . LEU A 1 181 ? -8.511 -15.670 0.594 1.00 94.06 181 LEU A N 1
ATOM 1453 C CA . LEU A 1 181 ? -9.761 -15.091 1.084 1.00 94.06 181 LEU A CA 1
ATOM 1454 C C . LEU A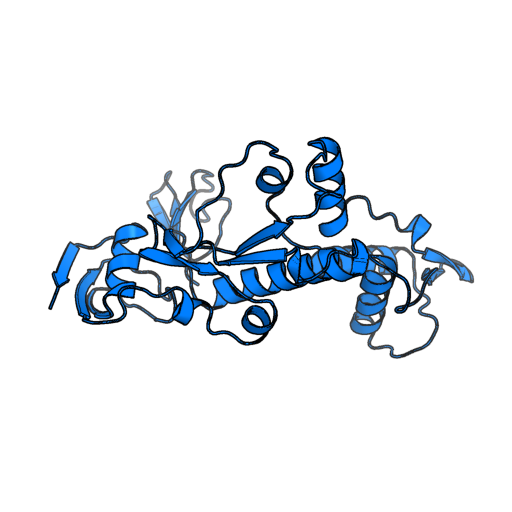 1 181 ? -9.715 -13.568 0.970 1.00 94.06 181 LEU A C 1
ATOM 1456 O O . LEU A 1 181 ? -8.811 -12.919 1.503 1.00 94.06 181 LEU A O 1
ATOM 1460 N N . ILE A 1 182 ? -10.728 -13.009 0.319 1.00 92.19 182 ILE A N 1
ATOM 1461 C CA . ILE A 1 182 ? -10.895 -11.571 0.147 1.00 92.19 182 ILE A CA 1
ATOM 1462 C C . ILE A 1 182 ? -11.889 -11.055 1.182 1.00 92.19 182 ILE A C 1
ATOM 1464 O O . ILE A 1 182 ? -12.946 -11.639 1.420 1.00 92.19 182 ILE A O 1
ATOM 1468 N N . ARG A 1 183 ? -11.552 -9.926 1.807 1.00 94.31 183 ARG A N 1
ATOM 1469 C CA . ARG A 1 183 ? -12.481 -9.242 2.701 1.00 94.31 183 ARG A CA 1
ATOM 1470 C C . ARG A 1 183 ? -13.602 -8.617 1.876 1.00 94.31 183 ARG A C 1
ATOM 1472 O O . ARG A 1 183 ? -13.330 -7.816 0.988 1.00 94.31 183 ARG A O 1
ATOM 1479 N N . LEU A 1 184 ? -14.846 -8.956 2.204 1.00 95.94 184 LEU A N 1
ATOM 1480 C CA . LEU A 1 184 ? -16.007 -8.470 1.467 1.00 95.94 184 LEU A CA 1
ATOM 1481 C C . LEU A 1 184 ? -16.126 -6.934 1.587 1.00 95.94 184 LEU A C 1
ATOM 1483 O O . LEU A 1 184 ? -16.106 -6.417 2.714 1.00 95.94 184 LEU A O 1
ATOM 1487 N N . PRO A 1 185 ? -16.259 -6.194 0.471 1.00 96.56 185 PRO A N 1
ATOM 1488 C CA . PRO A 1 185 ? -16.463 -4.752 0.514 1.00 96.56 185 PRO A CA 1
ATOM 1489 C C . PRO A 1 185 ? -17.729 -4.368 1.294 1.00 96.56 185 PRO A C 1
ATOM 1491 O O . PRO A 1 185 ? -18.691 -5.130 1.366 1.00 96.56 185 PRO A O 1
ATOM 1494 N N . ASN A 1 186 ? -17.722 -3.179 1.895 1.00 96.75 186 ASN A N 1
ATOM 1495 C CA . ASN A 1 186 ? -18.762 -2.637 2.780 1.00 96.75 186 ASN A CA 1
ATOM 1496 C C . ASN A 1 186 ? -18.977 -3.376 4.117 1.00 96.75 186 ASN A C 1
ATOM 1498 O O . ASN A 1 186 ? -19.865 -2.995 4.878 1.00 96.75 186 ASN A O 1
ATOM 1502 N N . THR A 1 187 ? -18.151 -4.369 4.460 1.00 97.56 187 THR A N 1
ATOM 1503 C CA . THR A 1 187 ? -18.148 -4.973 5.808 1.00 97.56 187 THR A CA 1
ATOM 1504 C C . THR A 1 187 ? -17.348 -4.144 6.817 1.00 97.56 187 THR A C 1
ATOM 1506 O O . THR A 1 187 ? -16.671 -3.185 6.445 1.00 97.56 187 THR A O 1
ATOM 1509 N N . LEU A 1 188 ? -17.412 -4.506 8.104 1.00 97.56 188 LEU A N 1
ATOM 1510 C CA . LEU A 1 188 ? -16.589 -3.910 9.162 1.00 97.56 188 LEU A CA 1
ATOM 1511 C C . LEU A 1 188 ? -15.281 -4.680 9.361 1.00 97.56 188 LEU A C 1
ATOM 1513 O O . LEU A 1 188 ? -15.256 -5.911 9.429 1.00 97.56 188 LEU A O 1
ATOM 1517 N N . HIS A 1 189 ? -14.182 -3.950 9.520 1.00 97.25 189 HIS A N 1
ATOM 1518 C CA . HIS A 1 189 ? -12.899 -4.532 9.879 1.00 97.25 189 HIS A CA 1
ATOM 1519 C C . HIS A 1 189 ? -12.793 -4.706 11.405 1.00 97.25 189 HIS A C 1
ATOM 1521 O O . HIS A 1 189 ? -12.815 -3.743 12.168 1.00 97.25 189 HIS A O 1
ATOM 1527 N N . GLY A 1 190 ? -12.621 -5.948 11.865 1.00 96.00 190 GLY A N 1
ATOM 1528 C CA . GLY A 1 190 ? -12.740 -6.303 13.289 1.00 96.00 190 GLY A CA 1
ATOM 1529 C C . GLY A 1 190 ? -11.714 -5.687 14.253 1.00 96.00 190 GLY A C 1
ATOM 1530 O O . GLY A 1 190 ? -11.939 -5.727 15.452 1.00 96.00 190 GLY A O 1
ATOM 1531 N N . LYS A 1 191 ? -10.606 -5.117 13.758 1.00 94.06 191 LYS A N 1
ATOM 1532 C CA . LYS A 1 191 ? -9.592 -4.432 14.598 1.00 94.06 191 LYS A CA 1
ATOM 1533 C C . LYS A 1 191 ? -9.710 -2.909 14.626 1.00 94.06 191 LYS A C 1
ATOM 1535 O O . LYS A 1 191 ? -8.891 -2.246 15.241 1.00 94.06 191 LYS A O 1
ATOM 1540 N N . SER A 1 192 ? -10.658 -2.344 13.891 1.00 95.44 192 SER A N 1
ATOM 1541 C CA . SER A 1 192 ? -10.757 -0.889 13.723 1.00 95.44 192 SER A CA 1
ATOM 1542 C C . SER A 1 192 ? -12.187 -0.378 13.798 1.00 95.44 192 SER A C 1
ATOM 1544 O O . SER A 1 192 ? -12.386 0.799 14.061 1.00 95.44 192 SER A O 1
ATOM 1546 N N . GLY A 1 193 ? -13.185 -1.223 13.522 1.00 96.25 193 GLY A N 1
ATOM 1547 C CA . GLY A 1 193 ? -14.579 -0.791 13.419 1.00 96.25 193 GLY A CA 1
ATOM 1548 C C . GLY A 1 193 ? -14.849 0.087 12.193 1.00 96.25 193 GLY A C 1
ATOM 1549 O O . GLY A 1 193 ? -15.956 0.595 12.043 1.00 96.25 193 GLY A O 1
ATOM 1550 N N . LEU A 1 194 ? -13.861 0.254 11.307 1.00 96.81 194 LEU A N 1
ATOM 1551 C CA . LEU A 1 194 ? -14.009 0.978 10.051 1.00 96.81 194 LEU A CA 1
ATOM 1552 C C . LEU A 1 194 ? -14.580 0.064 8.968 1.00 96.81 194 LEU A C 1
ATOM 1554 O O . LEU A 1 194 ? -14.374 -1.156 8.968 1.00 96.81 194 LEU A O 1
ATOM 1558 N N . ARG A 1 195 ? -15.262 0.677 8.005 1.00 97.50 195 ARG A N 1
ATOM 1559 C CA . ARG A 1 195 ? -15.767 0.022 6.806 1.00 97.50 195 ARG A CA 1
ATOM 1560 C C . ARG A 1 195 ? -14.624 -0.330 5.858 1.00 97.50 195 ARG A C 1
ATOM 1562 O O . ARG A 1 195 ? -13.707 0.459 5.635 1.00 97.50 195 ARG A O 1
ATOM 1569 N N . VAL A 1 196 ? -14.737 -1.494 5.232 1.00 97.81 196 VAL A N 1
ATOM 1570 C CA . VAL A 1 196 ? -13.979 -1.863 4.034 1.00 97.81 196 VAL A CA 1
ATOM 1571 C C . VAL A 1 196 ? -14.554 -1.068 2.869 1.00 97.81 196 VAL A C 1
ATOM 1573 O O . VAL A 1 196 ? -15.532 -1.488 2.255 1.00 97.81 196 VAL A O 1
ATOM 1576 N N . ALA A 1 197 ? -14.044 0.136 2.643 1.00 96.12 197 ALA A N 1
ATOM 1577 C CA . ALA A 1 197 ? -14.669 1.105 1.752 1.00 96.12 197 ALA A CA 1
ATOM 1578 C C . ALA A 1 197 ? -14.207 0.895 0.298 1.00 96.12 197 ALA A C 1
ATOM 1580 O O . ALA A 1 197 ? -13.012 1.026 0.034 1.00 96.12 197 ALA A O 1
ATOM 1581 N N . PRO A 1 198 ? -15.109 0.598 -0.659 1.00 96.19 198 PRO A N 1
ATOM 1582 C CA . PRO A 1 198 ? -14.785 0.670 -2.082 1.00 96.19 198 PRO A CA 1
ATOM 1583 C C . PRO A 1 198 ? -14.350 2.081 -2.473 1.00 96.19 198 PRO A C 1
ATOM 1585 O O . PRO A 1 198 ? -14.947 3.055 -2.013 1.00 96.19 198 PRO A O 1
ATOM 1588 N N . MET A 1 199 ? -13.352 2.188 -3.343 1.00 93.88 199 MET A N 1
ATOM 1589 C CA . MET A 1 199 ? -12.778 3.450 -3.802 1.00 93.88 199 MET A CA 1
ATOM 1590 C C . MET A 1 199 ? -12.724 3.472 -5.328 1.00 93.88 199 MET A C 1
ATOM 1592 O O . MET A 1 199 ? -12.346 2.487 -5.956 1.00 93.88 199 MET A O 1
ATOM 1596 N N . LYS A 1 200 ? -13.075 4.609 -5.921 1.00 91.12 200 LYS A N 1
ATOM 1597 C CA . LYS A 1 200 ? -12.789 4.929 -7.320 1.00 91.12 200 LYS A CA 1
ATOM 1598 C C . LYS A 1 200 ? -11.394 5.534 -7.433 1.00 91.12 200 LYS A C 1
ATOM 1600 O O . LYS A 1 200 ? -10.907 6.138 -6.478 1.00 91.12 200 LYS A O 1
ATOM 1605 N N . LEU A 1 201 ? -10.791 5.451 -8.617 1.00 87.19 201 LEU A N 1
ATOM 1606 C CA . LEU A 1 201 ? -9.476 6.044 -8.879 1.00 87.19 201 LEU A CA 1
ATOM 1607 C C . LEU A 1 201 ? -9.445 7.546 -8.544 1.00 87.19 201 LEU A C 1
ATOM 1609 O O . LEU A 1 201 ? -8.571 7.988 -7.809 1.00 87.19 201 LEU A O 1
ATOM 1613 N N . GLN A 1 202 ? -10.466 8.305 -8.959 1.00 85.00 202 GLN A N 1
ATOM 1614 C CA . GLN A 1 202 ? -10.556 9.747 -8.681 1.00 85.00 202 GLN A CA 1
ATOM 1615 C C . GLN A 1 202 ? -10.672 10.051 -7.179 1.00 85.00 202 GLN A C 1
ATOM 1617 O O . GLN A 1 202 ? -10.217 11.092 -6.706 1.00 85.00 202 GLN A O 1
ATOM 1622 N N . GLU A 1 203 ? -11.274 9.141 -6.406 1.00 87.19 203 GLU A N 1
ATOM 1623 C CA . GLU A 1 203 ? -11.349 9.276 -4.951 1.00 87.19 203 GLU A CA 1
ATOM 1624 C C . GLU A 1 203 ? -9.977 9.023 -4.311 1.00 87.19 203 GLU A C 1
ATOM 1626 O O . GLU A 1 203 ? -9.665 9.619 -3.296 1.00 87.19 203 GLU A O 1
ATOM 1631 N N . LEU A 1 204 ? -9.096 8.204 -4.885 1.00 86.06 204 LEU A N 1
ATOM 1632 C CA . LEU A 1 204 ? -7.745 8.050 -4.329 1.00 86.06 204 LEU A CA 1
ATOM 1633 C C . LEU A 1 204 ? -6.884 9.302 -4.521 1.00 86.06 204 LEU A C 1
ATOM 1635 O O . LEU A 1 204 ? -6.015 9.570 -3.700 1.00 86.06 204 LEU A O 1
ATOM 1639 N N . GLU A 1 205 ? -7.131 10.091 -5.561 1.00 76.00 205 GLU A N 1
ATOM 1640 C CA . GLU A 1 205 ? -6.381 11.328 -5.811 1.00 76.00 205 GLU A CA 1
ATOM 1641 C C . GLU A 1 205 ? -6.840 12.490 -4.919 1.00 76.00 205 GLU A C 1
ATOM 1643 O O . GLU A 1 205 ? -6.066 13.405 -4.642 1.00 76.00 205 GLU A O 1
ATOM 1648 N N . SER A 1 206 ? -8.094 12.453 -4.455 1.00 68.75 206 SER A N 1
ATOM 1649 C CA . SER A 1 206 ? -8.762 13.604 -3.833 1.00 68.75 206 SER A CA 1
ATOM 1650 C C . SER A 1 206 ? -9.375 13.347 -2.455 1.00 68.75 206 SER A C 1
ATOM 1652 O O . SER A 1 206 ? -9.675 14.308 -1.750 1.00 68.75 206 SER A O 1
ATOM 1654 N N . ALA A 1 207 ? -9.599 12.091 -2.056 1.00 62.28 207 ALA A N 1
ATOM 1655 C CA . ALA A 1 207 ? -10.506 11.803 -0.950 1.00 62.28 207 ALA A CA 1
ATOM 1656 C C . ALA A 1 207 ? -9.874 11.859 0.436 1.00 62.28 207 ALA A C 1
ATOM 1658 O O . ALA A 1 207 ? -8.754 11.404 0.689 1.00 62.28 207 ALA A O 1
ATOM 1659 N N . GLU A 1 208 ? -10.748 12.231 1.364 1.00 77.81 208 GLU A N 1
ATOM 1660 C CA . GLU A 1 208 ? -10.703 11.886 2.775 1.00 77.81 208 GLU A CA 1
ATOM 1661 C C . GLU A 1 208 ? -11.116 10.409 2.939 1.00 77.81 208 GLU A C 1
ATOM 1663 O O . GLU A 1 208 ? -12.254 10.074 3.270 1.00 77.81 208 GLU A O 1
ATOM 1668 N N . VAL A 1 209 ? -10.188 9.487 2.658 1.00 90.25 209 VAL A N 1
ATOM 1669 C CA . VAL A 1 209 ? -10.395 8.022 2.760 1.00 90.25 209 VAL A CA 1
ATOM 1670 C C . VAL A 1 209 ? -11.055 7.630 4.088 1.00 90.25 209 VAL A C 1
ATOM 1672 O O . VAL A 1 209 ? -11.910 6.741 4.132 1.00 90.25 209 VAL A O 1
ATOM 1675 N N . LEU A 1 210 ? -10.664 8.309 5.169 1.00 90.50 210 LEU A N 1
ATOM 1676 C CA . LEU A 1 210 ? -11.203 8.098 6.506 1.00 90.50 210 LEU A CA 1
ATOM 1677 C C . LEU A 1 210 ? -12.694 8.419 6.599 1.00 90.50 210 LEU A C 1
ATOM 1679 O O . LEU A 1 210 ? -13.424 7.606 7.161 1.00 90.50 210 LEU A O 1
ATOM 1683 N N . GLU A 1 211 ? -13.169 9.519 6.014 1.00 91.56 211 GLU A N 1
ATOM 1684 C CA . GLU A 1 211 ? -14.590 9.888 6.068 1.00 91.56 211 GLU A CA 1
ATOM 1685 C C . GLU A 1 211 ? -15.477 8.809 5.454 1.00 91.56 211 GLU A C 1
ATOM 1687 O O . GLU A 1 211 ? -16.479 8.398 6.039 1.00 91.56 211 GLU A O 1
ATOM 1692 N N . LYS A 1 212 ? -15.056 8.244 4.320 1.00 92.31 212 LYS A N 1
ATOM 1693 C CA . LYS A 1 212 ? -15.791 7.149 3.674 1.00 92.31 212 LYS A CA 1
ATOM 1694 C C . LYS A 1 212 ? -15.752 5.842 4.477 1.00 92.31 212 LYS A C 1
ATOM 1696 O O . LYS A 1 212 ? -16.650 5.002 4.349 1.00 92.31 212 LYS A O 1
ATOM 1701 N N . ALA A 1 213 ? -14.706 5.651 5.279 1.00 94.94 213 ALA A N 1
ATOM 1702 C CA . ALA A 1 213 ? -14.496 4.455 6.084 1.00 94.94 213 ALA A CA 1
ATOM 1703 C C . ALA A 1 213 ? -15.171 4.520 7.466 1.00 94.94 213 ALA A C 1
ATOM 1705 O O . ALA A 1 213 ? -15.420 3.468 8.063 1.00 94.94 213 ALA A O 1
ATOM 1706 N N . LYS A 1 214 ? -15.477 5.710 7.995 1.00 95.44 214 LYS A N 1
ATOM 1707 C CA . LYS A 1 214 ? -16.159 5.875 9.287 1.00 95.44 214 LYS A CA 1
ATOM 1708 C C . LYS A 1 214 ? -17.595 5.326 9.223 1.00 95.44 214 LYS A C 1
ATOM 1710 O O . LYS A 1 214 ? -18.291 5.444 8.217 1.00 95.44 214 LYS A O 1
ATOM 1715 N N . VAL A 1 215 ? -18.041 4.688 10.310 1.00 95.81 215 VAL A N 1
ATOM 1716 C CA . VAL A 1 215 ? -19.394 4.097 10.421 1.00 95.81 215 VAL A CA 1
ATOM 1717 C C . VAL A 1 215 ? -20.137 4.626 11.639 1.00 95.81 215 VAL A C 1
ATOM 1719 O O . VAL A 1 215 ? -21.251 5.122 11.510 1.00 95.81 215 VAL A O 1
ATOM 1722 N N . PHE A 1 216 ? -19.514 4.576 12.815 1.00 95.12 216 PHE A N 1
ATOM 1723 C CA . PHE A 1 216 ? -20.078 5.092 14.063 1.00 95.12 216 PHE A CA 1
ATOM 1724 C C . PHE A 1 216 ? -19.918 6.622 14.162 1.00 95.12 216 PHE A C 1
ATOM 1726 O O . PHE A 1 216 ? -19.250 7.138 15.053 1.00 95.12 216 PHE A O 1
ATOM 1733 N N . THR A 1 217 ? -20.458 7.354 13.186 1.00 94.62 217 THR A N 1
ATOM 1734 C CA . THR A 1 217 ? -20.258 8.809 13.032 1.00 94.62 217 THR A CA 1
ATOM 1735 C C . THR A 1 217 ? -21.150 9.664 13.931 1.00 94.62 217 THR A C 1
ATOM 1737 O O . THR A 1 217 ? -20.976 10.876 13.970 1.00 94.62 217 THR A O 1
ATOM 1740 N N . HIS A 1 218 ? -22.105 9.057 14.636 1.00 94.56 218 HIS A N 1
ATOM 1741 C CA . HIS A 1 218 ? -23.031 9.750 15.527 1.00 94.56 218 HIS A CA 1
ATOM 1742 C C . HIS A 1 218 ? -22.777 9.338 16.976 1.00 94.56 218 HIS A C 1
ATOM 1744 O O . HIS A 1 218 ? -22.552 8.158 17.253 1.00 94.56 218 HIS A O 1
ATOM 1750 N N . GLY A 1 219 ? -22.882 10.310 17.881 1.00 95.44 219 GLY A N 1
ATOM 1751 C CA . GLY A 1 219 ? -22.692 10.111 19.313 1.00 95.44 219 GLY A CA 1
ATOM 1752 C C . GLY A 1 219 ? -21.234 10.201 19.757 1.00 95.44 219 GLY A C 1
ATOM 1753 O O . GLY A 1 219 ? -20.293 10.200 18.953 1.00 95.44 219 GLY A O 1
ATOM 1754 N N . TYR A 1 220 ? -21.078 10.272 21.072 1.00 97.06 220 TYR A N 1
ATOM 1755 C CA . TYR A 1 220 ? -19.800 10.360 21.757 1.00 97.06 220 TYR A CA 1
ATOM 1756 C C . TYR A 1 220 ? -19.716 9.259 22.811 1.00 97.06 220 TYR A C 1
ATOM 1758 O O . TYR A 1 220 ? -20.716 8.676 23.227 1.00 97.06 220 TYR A O 1
ATOM 1766 N N . ALA A 1 221 ? -18.496 8.935 23.209 1.00 97.12 221 ALA A N 1
ATOM 1767 C CA . ALA A 1 221 ? -18.246 8.072 24.343 1.00 97.12 221 ALA A CA 1
ATOM 1768 C C . ALA A 1 221 ? -17.205 8.722 25.245 1.00 97.12 221 ALA A C 1
ATOM 1770 O O . ALA A 1 221 ? -16.188 9.248 24.780 1.00 97.12 221 ALA A O 1
ATOM 1771 N N . ARG A 1 222 ? -17.442 8.631 26.549 1.00 97.25 222 ARG A N 1
ATOM 1772 C CA . ARG A 1 222 ? -16.461 8.979 27.563 1.00 97.25 222 ARG A CA 1
ATOM 1773 C C . ARG A 1 222 ? -15.558 7.776 27.796 1.00 97.25 222 ARG A C 1
ATOM 1775 O O . ARG A 1 222 ? -15.997 6.724 28.259 1.00 97.25 222 ARG A O 1
ATOM 1782 N N . VAL A 1 223 ? -14.284 7.928 27.457 1.00 96.06 223 VAL A N 1
ATOM 1783 C CA . VAL A 1 223 ? -13.284 6.859 27.494 1.00 96.06 223 VAL A CA 1
ATOM 1784 C C . VAL A 1 223 ? -12.151 7.257 28.422 1.00 96.06 223 VAL A C 1
ATOM 1786 O O . VAL A 1 223 ? -11.528 8.302 28.243 1.00 96.06 223 VAL A O 1
ATOM 1789 N N . LYS A 1 224 ? -11.837 6.407 29.400 1.00 95.81 224 LYS A N 1
ATOM 1790 C CA . LYS A 1 224 ? -10.625 6.554 30.209 1.00 95.81 224 LYS A CA 1
ATOM 1791 C C . LYS A 1 224 ? -9.523 5.685 29.619 1.00 95.81 224 LYS A C 1
ATOM 1793 O O . LYS A 1 224 ? -9.590 4.464 29.721 1.00 95.81 224 LYS A O 1
ATOM 1798 N N . VAL A 1 225 ? -8.517 6.304 29.005 1.00 93.38 225 VAL A N 1
ATOM 1799 C CA . VAL A 1 225 ? -7.429 5.606 28.303 1.00 93.38 225 VAL A CA 1
ATOM 1800 C C . VAL A 1 225 ? -6.072 5.896 28.937 1.00 93.38 225 VAL A C 1
ATOM 1802 O O . VAL A 1 225 ? -5.735 7.041 29.256 1.00 93.38 225 VAL A O 1
ATOM 1805 N N . ARG A 1 226 ? -5.266 4.845 29.109 1.00 89.69 226 ARG A N 1
ATOM 1806 C CA . ARG A 1 226 ? -3.879 4.939 29.568 1.00 89.69 226 ARG A CA 1
ATOM 1807 C C . ARG A 1 226 ? -2.925 4.847 28.388 1.00 89.69 226 ARG A C 1
ATOM 1809 O O . ARG A 1 226 ? -3.009 3.930 27.581 1.00 89.69 226 ARG A O 1
ATOM 1816 N N . ASN A 1 227 ? -1.960 5.765 28.336 1.00 85.81 227 ASN A N 1
ATOM 1817 C CA . ASN A 1 227 ? -0.883 5.761 27.343 1.00 85.81 227 ASN A CA 1
ATOM 1818 C C . ASN A 1 227 ? -1.367 5.637 25.875 1.00 85.81 227 ASN A C 1
ATOM 1820 O O . ASN A 1 227 ? -0.803 4.821 25.140 1.00 85.81 227 ASN A O 1
ATOM 1824 N N . PRO A 1 228 ? -2.385 6.399 25.418 1.00 88.19 228 PRO A N 1
ATOM 1825 C CA . PRO A 1 228 ? -2.831 6.312 24.034 1.00 88.19 228 PRO A CA 1
ATOM 1826 C C . PRO A 1 228 ? -1.716 6.733 23.062 1.00 88.19 228 PRO A C 1
ATOM 1828 O O . PRO A 1 228 ? -0.776 7.444 23.447 1.00 88.19 228 PRO A O 1
ATOM 1831 N N . PRO A 1 229 ? -1.814 6.344 21.778 1.00 86.25 229 PRO A N 1
ATOM 1832 C CA . PRO A 1 229 ? -0.975 6.943 20.751 1.00 86.25 229 PRO A CA 1
ATOM 1833 C C . PRO A 1 229 ? -1.198 8.454 20.710 1.00 86.25 229 PRO A C 1
ATOM 1835 O O . PRO A 1 229 ? -2.327 8.924 20.808 1.00 86.25 229 PRO A O 1
ATOM 1838 N N . ARG A 1 230 ? -0.132 9.224 20.468 1.00 85.19 230 ARG A N 1
ATOM 1839 C CA . ARG A 1 230 ? -0.255 10.685 20.316 1.00 85.19 230 ARG A CA 1
ATOM 1840 C C . ARG A 1 230 ? -1.169 11.091 19.162 1.00 85.19 230 ARG A C 1
ATOM 1842 O O . ARG A 1 230 ? -1.776 12.147 19.220 1.00 85.19 230 ARG A O 1
ATOM 1849 N N . ARG A 1 231 ? -1.220 10.282 18.101 1.00 88.31 231 ARG A N 1
ATOM 1850 C CA . ARG A 1 231 ? -2.071 10.506 16.930 1.00 88.31 231 ARG A CA 1
ATOM 1851 C C . ARG A 1 231 ? -2.656 9.184 16.458 1.00 88.31 231 ARG A C 1
ATOM 1853 O O . ARG A 1 231 ? -1.910 8.221 16.276 1.00 88.31 231 ARG A O 1
ATOM 1860 N N . VAL A 1 232 ? -3.962 9.162 16.233 1.00 91.56 232 VAL A N 1
ATOM 1861 C CA . VAL A 1 232 ? -4.718 8.001 15.764 1.00 91.56 232 VAL A CA 1
ATOM 1862 C C . VAL A 1 232 ? -5.880 8.473 14.901 1.00 91.56 232 VAL A C 1
ATOM 1864 O O . VAL A 1 232 ? -6.558 9.438 15.234 1.00 91.56 232 VAL A O 1
ATOM 1867 N N . LEU A 1 233 ? -6.079 7.801 13.771 1.00 91.94 233 LEU A N 1
ATOM 1868 C CA . LEU A 1 233 ? -6.949 8.248 12.690 1.00 91.94 233 LEU A CA 1
ATOM 1869 C C . LEU A 1 233 ? -6.665 9.728 12.365 1.00 91.94 233 LEU A C 1
ATOM 1871 O O . LEU A 1 233 ? -5.543 10.062 11.972 1.00 91.94 233 LEU A O 1
ATOM 1875 N N . ASP A 1 234 ? -7.653 10.585 12.564 1.00 90.31 234 ASP A N 1
ATOM 1876 C CA . ASP A 1 234 ? -7.678 12.023 12.309 1.00 90.31 234 ASP A CA 1
ATOM 1877 C C . ASP A 1 234 ? -7.544 12.882 13.582 1.00 90.31 234 ASP A C 1
ATOM 1879 O O . ASP A 1 234 ? -7.648 14.103 13.514 1.00 90.31 234 ASP A O 1
ATOM 1883 N N . LEU A 1 235 ? -7.281 12.274 14.747 1.00 90.94 235 LEU A N 1
ATOM 1884 C CA . LEU A 1 235 ? -7.236 12.975 16.033 1.00 90.94 235 LEU A CA 1
ATOM 1885 C C . LEU A 1 235 ? -5.926 12.758 16.799 1.00 90.94 235 LEU A C 1
ATOM 1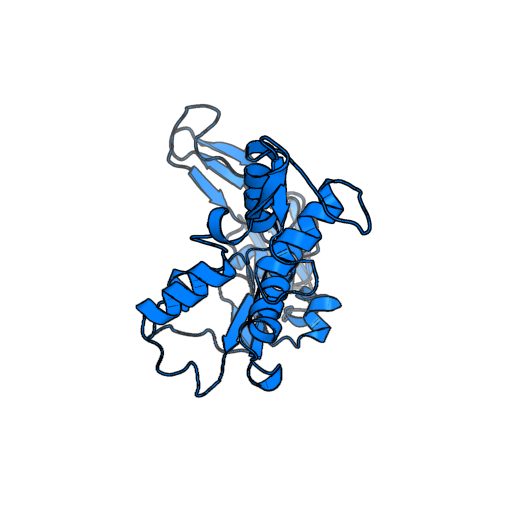887 O O . LEU A 1 235 ? -5.219 11.754 16.652 1.00 90.94 235 LEU A O 1
ATOM 1891 N N . GLU A 1 236 ? -5.607 13.733 17.646 1.00 90.75 236 GLU A N 1
ATOM 1892 C CA . GLU A 1 236 ? -4.532 13.649 18.631 1.00 90.75 236 GLU A CA 1
ATOM 1893 C C . GLU A 1 236 ? -5.113 13.342 20.007 1.00 90.75 236 GLU A C 1
ATOM 1895 O O . GLU A 1 236 ? -6.181 13.841 20.357 1.00 90.75 236 GLU A O 1
ATOM 1900 N N . LEU A 1 237 ? -4.427 12.489 20.769 1.00 90.69 237 LEU A N 1
ATOM 1901 C CA . LEU A 1 237 ? -4.903 12.019 22.067 1.00 90.69 237 LEU A CA 1
ATOM 1902 C C . LEU A 1 237 ? -3.861 12.217 23.160 1.00 90.69 237 LEU A C 1
ATOM 1904 O O . LEU A 1 237 ? -2.655 12.051 22.953 1.00 90.69 237 LEU A O 1
ATOM 1908 N N . GLU A 1 238 ? -4.371 12.479 24.358 1.00 87.94 238 GLU A N 1
ATOM 1909 C CA . GLU A 1 238 ? -3.615 12.525 25.603 1.00 87.94 238 GLU A CA 1
ATOM 1910 C C . GLU A 1 238 ? -4.131 11.462 26.578 1.00 87.94 238 GLU A C 1
ATOM 1912 O O . GLU A 1 238 ? -5.230 10.935 26.432 1.00 87.94 238 GLU A O 1
ATOM 1917 N N . SER A 1 239 ? -3.329 11.105 27.581 1.00 90.31 239 SER A N 1
ATOM 1918 C CA . SER A 1 239 ? -3.796 10.170 28.615 1.00 90.31 239 SER A CA 1
ATOM 1919 C C . SER A 1 239 ? -4.841 10.834 29.505 1.00 90.31 239 SER A C 1
ATOM 1921 O O . SER A 1 239 ? -4.661 11.980 29.906 1.00 90.31 239 SER A O 1
ATOM 1923 N N . GLY A 1 240 ? -5.875 10.091 29.898 1.00 93.19 240 GLY A N 1
ATOM 1924 C CA . GLY A 1 240 ? -6.891 10.594 30.817 1.00 93.19 240 GLY A CA 1
ATOM 1925 C C . GLY A 1 240 ? -8.299 10.150 30.454 1.00 93.19 240 GLY A C 1
ATOM 1926 O O . GLY A 1 240 ? -8.492 9.134 29.788 1.00 93.19 240 GLY A O 1
ATOM 1927 N N . ILE A 1 241 ? -9.275 10.911 30.948 1.00 95.62 241 ILE A N 1
ATOM 1928 C CA . ILE A 1 241 ? -10.690 10.762 30.606 1.00 95.62 241 ILE A CA 1
ATOM 1929 C C . ILE A 1 241 ? -10.964 11.705 29.437 1.00 95.62 241 ILE A C 1
ATOM 1931 O O . ILE A 1 241 ? -10.792 12.914 29.577 1.00 95.62 241 ILE A O 1
ATOM 1935 N N . LEU A 1 242 ? -11.361 11.142 28.302 1.00 94.94 242 LEU A N 1
ATOM 1936 C CA . LEU A 1 242 ? -11.610 11.860 27.059 1.00 94.94 242 LEU A CA 1
ATOM 1937 C C . LEU A 1 242 ? -13.056 11.647 26.622 1.00 94.94 242 LEU A C 1
ATOM 1939 O O . LEU A 1 242 ? -13.570 10.534 26.703 1.00 94.94 242 LEU A O 1
ATOM 1943 N N . GLU A 1 243 ? -13.686 12.694 26.109 1.00 96.12 243 GLU A N 1
ATOM 1944 C CA . GLU A 1 243 ? -14.940 12.591 25.368 1.00 96.12 243 GLU A CA 1
ATOM 1945 C C . GLU A 1 243 ? -14.593 12.499 23.880 1.00 96.12 243 GLU A C 1
ATOM 1947 O O . GLU A 1 243 ? -14.020 13.425 23.305 1.00 96.12 243 GLU A O 1
ATOM 1952 N N . LEU A 1 244 ? -14.847 11.340 23.273 1.00 96.19 244 LEU A N 1
ATOM 1953 C CA . LEU A 1 244 ? -14.412 11.029 21.913 1.00 96.19 244 LEU A CA 1
ATOM 1954 C C . LEU A 1 244 ? -15.609 10.727 21.014 1.00 96.19 244 LEU A C 1
ATOM 1956 O O . LEU A 1 244 ? -16.550 10.074 21.470 1.00 96.19 244 LEU A O 1
ATOM 1960 N N . PRO A 1 245 ? -15.560 11.103 19.723 1.00 96.75 245 PRO A N 1
ATOM 1961 C CA . PRO A 1 245 ? -16.513 10.597 18.745 1.00 96.75 245 PRO A CA 1
ATOM 1962 C C . PRO A 1 245 ? -16.569 9.067 18.776 1.00 96.75 245 PRO A C 1
ATOM 1964 O O . PRO A 1 245 ? -15.529 8.403 18.882 1.00 96.75 245 PRO A O 1
ATOM 1967 N N . LEU A 1 246 ? -17.769 8.496 18.641 1.00 96.88 246 LEU A N 1
ATOM 1968 C CA . LEU A 1 246 ? -17.978 7.061 18.845 1.00 96.88 246 LEU A CA 1
ATOM 1969 C C . LEU A 1 246 ? -17.077 6.185 17.954 1.00 96.88 246 LEU A C 1
ATOM 1971 O O . LEU A 1 246 ? -16.530 5.191 18.432 1.00 96.88 246 LEU A O 1
ATOM 1975 N N . TYR A 1 247 ? -16.858 6.556 16.686 1.00 96.38 247 TYR A N 1
ATOM 1976 C CA . TYR A 1 247 ? -15.971 5.806 15.784 1.00 96.38 247 TYR A CA 1
ATOM 1977 C C . TYR A 1 247 ? -14.547 5.668 16.331 1.00 96.38 247 TYR A C 1
ATOM 1979 O O . TYR A 1 247 ? -13.936 4.610 16.174 1.00 96.38 247 TYR A O 1
ATOM 1987 N N . LEU A 1 248 ? -14.024 6.708 16.984 1.00 95.62 248 LEU A N 1
ATOM 1988 C CA . LEU A 1 248 ? -12.671 6.695 17.516 1.00 95.62 248 LEU A CA 1
ATOM 1989 C C . LEU A 1 248 ? -12.611 5.898 18.817 1.00 95.62 248 LEU A C 1
ATOM 1991 O O . LEU A 1 248 ? -11.694 5.102 19.009 1.00 95.62 248 LEU A O 1
ATOM 1995 N N . ALA A 1 249 ? -13.609 6.066 19.683 1.00 96.00 249 ALA A N 1
ATOM 1996 C CA . ALA A 1 249 ? -13.727 5.293 20.912 1.00 96.00 249 ALA A CA 1
ATOM 1997 C C . ALA A 1 249 ? -13.778 3.780 20.617 1.00 96.00 249 ALA A C 1
ATOM 1999 O O . ALA A 1 249 ? -13.035 2.999 21.213 1.00 96.00 249 ALA A O 1
ATOM 2000 N N . VAL A 1 250 ? -14.589 3.371 19.634 1.00 96.12 250 VAL A N 1
ATOM 2001 C CA . VAL A 1 250 ? -14.662 1.983 19.151 1.00 96.12 250 VAL A CA 1
ATOM 2002 C C . VAL A 1 250 ? -13.325 1.530 18.559 1.00 96.12 250 VAL A C 1
ATOM 2004 O O . VAL A 1 250 ? -12.864 0.430 18.868 1.00 96.12 250 VAL A O 1
ATOM 2007 N N . TYR A 1 251 ? -12.672 2.368 17.746 1.00 95.81 251 TYR A N 1
ATOM 2008 C CA . TYR A 1 251 ? -11.362 2.051 17.175 1.00 95.81 251 TYR A CA 1
ATOM 2009 C C . TYR A 1 251 ? -10.318 1.760 18.262 1.00 95.81 251 TYR A C 1
ATOM 2011 O O . TYR A 1 251 ? -9.594 0.770 18.159 1.00 95.81 251 TYR A O 1
ATOM 2019 N N . LEU A 1 252 ? -10.246 2.587 19.313 1.00 94.50 252 LEU A N 1
ATOM 2020 C CA . LEU A 1 252 ? -9.299 2.405 20.417 1.00 94.50 252 LEU A CA 1
ATOM 2021 C C . LEU A 1 252 ? -9.480 1.043 21.092 1.00 94.50 252 LEU A C 1
ATOM 2023 O O . LEU A 1 252 ? -8.504 0.310 21.254 1.00 94.50 252 LEU A O 1
ATOM 2027 N N . VAL A 1 253 ? -10.722 0.678 21.420 1.00 94.06 253 VAL A N 1
ATOM 2028 C CA . VAL A 1 253 ? -11.040 -0.614 22.046 1.00 94.06 253 VAL A CA 1
ATOM 2029 C C . VAL A 1 253 ? -10.667 -1.778 21.123 1.00 94.06 253 VAL A C 1
ATOM 2031 O O . VAL A 1 253 ? -9.970 -2.702 21.540 1.00 94.06 253 VAL A O 1
ATOM 2034 N N . LEU A 1 254 ? -11.077 -1.733 19.851 1.00 94.88 254 LEU A N 1
ATOM 2035 C CA . LEU A 1 254 ? -10.844 -2.828 18.899 1.00 94.88 254 LEU A CA 1
ATOM 2036 C C . LEU A 1 254 ? -9.371 -2.995 18.503 1.00 94.88 254 LEU A C 1
ATOM 2038 O O . LEU A 1 254 ? -8.948 -4.109 18.183 1.00 94.88 254 LEU A O 1
ATOM 2042 N N . ASN A 1 255 ? -8.593 -1.912 18.522 1.00 92.38 255 ASN A N 1
ATOM 2043 C CA . ASN A 1 255 ? -7.164 -1.941 18.215 1.00 92.38 255 ASN A CA 1
ATOM 2044 C C . ASN A 1 255 ? -6.294 -2.217 19.458 1.00 92.38 255 ASN A C 1
ATOM 2046 O O . ASN A 1 255 ? -5.069 -2.190 19.360 1.00 92.38 255 ASN A O 1
ATOM 2050 N N . GLY A 1 256 ? -6.915 -2.513 20.608 1.00 89.62 256 GLY A N 1
ATOM 2051 C CA . GLY A 1 256 ? -6.231 -2.975 21.815 1.00 89.62 256 GLY A CA 1
ATOM 2052 C C . GLY A 1 256 ? -5.617 -1.872 22.679 1.00 89.62 256 GLY A C 1
ATOM 2053 O O . GLY A 1 256 ? -4.599 -2.122 23.318 1.00 89.62 256 GLY A O 1
ATOM 2054 N N . ALA A 1 257 ? -6.193 -0.664 22.703 1.00 89.81 257 ALA A N 1
ATOM 2055 C CA . ALA A 1 257 ? -5.801 0.359 23.678 1.00 89.81 257 ALA A CA 1
ATOM 2056 C C . ALA A 1 257 ? -6.075 -0.108 25.120 1.00 89.81 257 ALA A C 1
ATOM 2058 O O . ALA A 1 257 ? -7.042 -0.825 25.381 1.00 89.81 257 ALA A O 1
ATOM 2059 N N . ASP A 1 258 ? -5.267 0.379 26.065 1.00 90.44 258 ASP A N 1
ATOM 2060 C CA . ASP A 1 258 ? -5.492 0.216 27.507 1.00 90.44 258 ASP A CA 1
ATOM 2061 C C . ASP A 1 258 ? -6.630 1.149 27.967 1.00 90.44 258 ASP A C 1
ATOM 2063 O O . ASP A 1 258 ? -6.408 2.284 28.403 1.00 90.44 258 ASP A O 1
ATOM 2067 N N . VAL A 1 259 ? -7.868 0.690 27.764 1.00 92.00 259 VAL A N 1
ATOM 2068 C CA . VAL A 1 259 ? -9.107 1.393 28.121 1.00 92.00 259 VAL A CA 1
ATOM 2069 C C . VAL A 1 259 ? -9.618 0.883 29.469 1.00 92.00 259 VAL A C 1
ATOM 2071 O O . VAL A 1 259 ? -9.993 -0.279 29.599 1.00 92.00 259 VAL A O 1
ATOM 2074 N N . GLU A 1 260 ? -9.669 1.765 30.468 1.00 92.56 260 GLU A N 1
ATOM 2075 C CA . GLU A 1 260 ? -10.151 1.446 31.818 1.00 92.56 260 GLU A CA 1
ATOM 2076 C C . GLU A 1 260 ? -11.672 1.551 31.954 1.00 92.56 260 GLU A C 1
ATOM 2078 O O . GLU A 1 260 ? -12.278 0.811 32.727 1.00 92.56 260 GLU A O 1
ATOM 2083 N N . SER A 1 261 ? -12.289 2.492 31.240 1.00 93.75 261 SER A N 1
ATOM 2084 C CA . SER A 1 261 ? -13.740 2.654 31.198 1.00 93.75 261 SER A CA 1
ATOM 2085 C C . SER A 1 261 ? -14.187 3.170 29.836 1.00 93.75 261 SER A C 1
ATOM 2087 O O . SER A 1 261 ? -13.464 3.912 29.166 1.00 93.75 261 SER A O 1
ATOM 2089 N N . PHE A 1 262 ? -15.388 2.755 29.445 1.00 94.81 262 PHE A N 1
ATOM 2090 C CA . PHE A 1 262 ? -16.070 3.168 28.229 1.00 94.81 262 PHE A CA 1
ATOM 2091 C C . PHE A 1 262 ? -17.539 3.385 28.584 1.00 94.81 262 PHE A C 1
ATOM 2093 O O . PHE A 1 262 ? -18.240 2.434 28.931 1.00 94.81 262 PHE A O 1
ATOM 2100 N N . GLU A 1 263 ? -17.992 4.628 28.510 1.00 94.69 263 GLU A N 1
ATOM 2101 C CA . GLU A 1 263 ? -19.373 5.020 28.779 1.00 94.69 263 GLU A CA 1
ATOM 2102 C C . GLU A 1 263 ? -19.935 5.665 27.514 1.00 94.69 263 GLU A C 1
ATOM 2104 O O . GLU A 1 263 ? -19.392 6.652 27.021 1.00 94.69 263 GLU A O 1
ATOM 2109 N N . PHE A 1 264 ? -20.982 5.064 26.954 1.00 90.38 264 PHE A N 1
ATOM 2110 C CA . PHE A 1 264 ? -21.693 5.624 25.810 1.00 90.38 264 PHE A CA 1
ATOM 2111 C C . PHE A 1 264 ? -22.713 6.653 26.302 1.00 90.38 264 PHE A C 1
ATOM 2113 O O . PHE A 1 264 ? -23.462 6.345 27.235 1.00 90.38 264 PHE A O 1
ATOM 2120 N N . GLU A 1 265 ? -22.718 7.839 25.692 1.00 75.31 265 GLU A N 1
ATOM 2121 C CA . GLU A 1 265 ? -23.654 8.931 26.000 1.00 75.31 265 GLU A CA 1
ATOM 2122 C C . GLU A 1 265 ? -24.823 8.988 25.005 1.00 75.31 265 GLU A C 1
ATOM 2124 O O . GLU A 1 265 ? -24.587 8.858 23.779 1.00 75.31 265 GLU A O 1
#

Sequence (265 aa):
MHDRWICRSCGAVGWGVVDKCPKCGGESIEREVWVCETCINVARDETLKLLDFLEHDFGLSPDELHITFSGHRGFHVHVESEAVVELSQDARREIVDYVKGVGLDYRFILAKARGRSYRLRYGSSAPGWFSRIARWAYVEVEEVGGELTLSLSKWKRLIDLARKREGAVVDERVTIDTRRLIRLPNTLHGKSGLRVAPMKLQELESAEVLEKAKVFTHGYARVKVRNPPRRVLDLELESGILELPLYLAVYLVLNGADVESFEFE

Radius of gyration: 22.8 Å; chains: 1; bounding box: 59×39×56 Å

Foldseek 3Di:
DFKKKAAPVPRDIDDDDDCADPVPRHRRIDMQDFDAPVQALVQLVLVLLVVCCCCFVVVADLVQWWWWDQLGRHIDIHGNDPVPLPDALVSLLVVLCQLLVNPDDVVQQWDDDPDQKIWGPDALPDGGLNNLLRVQVCVVVVHDDDIDIGGPVVSVVSSVVSSVVSRRDDDSVQRSDSDDDDDDFQDADQLQRWGRHIDRPVCSVPHPSRVRGFDLQDFWKFWQFDPHGQGHYHDGDDHGTDTGRPSVVSNCVSSDTRTPDIGTD

pLDDT: mean 92.32, std 6.17, range [59.5, 98.25]

Secondary structure (DSSP, 8-state):
---EEEETTT--EEES--SS-TTT----EEEE---BHHHHHHHHHHHHHHHHHHHHTT---GGGEEEEE-SSS-EEEEE--HHHHT--HHHHHHHHHHHTTTT--HHHHEEE-STTEEEESS-TTSTTHHHHHHHHHHHHHT--SS--EEEHHHHHHHHHHHHHHHS----HHHHH-TTPPPPPTTSBPTTT--B-EEE-HHHHHH--HHHHH----S-EEEEEEES--SEEBTEE--SEEEEEEHHHHHHHHHTT-EEEEEEE-